Protein AF-A0A1Z5LFK6-F1 (afdb_monomer_lite)

pLDDT: mean 74.67, std 21.35, range [22.11, 95.56]

Foldseek 3Di:
DVVVLVVQLVVQLVVLVVVCVVDDPDVSVVVSVVSSVVSNVVSVVVVVVCVVVPVDDDDDPVVVCLVVVVSCVPPPVVCVPDPQQAFDDPVLVCLQQPCLVVQQVVLLVVLVVDDDPVSVVLNVQQVVLVSSCRRGVVSVVSNVVSSVVSSVSSLVVLCVVLVDDPPPPPDDDDDDDDDDDDDDDDDPDDDPDDDDDDDDPPPPPPDPDPPPDPPNVNSVVVVVVSVVSVVVVVVSNVVCCVPPVPDDPQWDFDADPVRDSPPDDDDPGPNVVVVVVVCCVPPDDPPDDDDDPPVPPVD

Radius of gyration: 33.5 Å; chains: 1; bounding box: 76×94×91 Å

InterPro domains:
  IPR003674 Oligosaccharyl transferase, STT3 subunit [PTHR13872] (1-299)
  IPR048307 Oligosaccharyl transferase STT3, N-terminal domain [PF02516] (1-150)

Sequence (299 aa):
MASAGVFVLLNAYAFLRYLQTFFSKSEMKTLFFGAVAAVAGLVFLSVVVLTYAGYIAPWSGRFYSLWDTGYAKIHIPIIASVSEHQPTTWFSFFFDLHVLVAMFPVGLWYCIKNINDERVFIVLYAVTSVYFAGVMVRLMLTLTPVVCVLSAIAFSSTMQLYLREEETPKQQSSSDEDSEDSENGERREKKQLYDKAGKIRKIKSEQTKEAAGLGTNVRSVVIVVLMMILMMFSVHCTWVTSNAYSSPSIVLASYSGDGSRVILDDWVILDDFREAYYWLSQNTADDARVMSWWDYGYQ

Structure (mmCIF, N/CA/C/O backbone):
data_AF-A0A1Z5LFK6-F1
#
_entry.id   AF-A0A1Z5LFK6-F1
#
loop_
_atom_site.group_PDB
_atom_site.id
_atom_site.type_symbol
_atom_site.label_atom_id
_atom_site.label_alt_id
_atom_site.label_comp_id
_atom_site.label_asym_id
_atom_site.label_entity_id
_atom_site.label_seq_id
_atom_site.pdbx_PDB_ins_code
_atom_site.Cartn_x
_atom_site.Cartn_y
_atom_site.Cartn_z
_atom_site.occupancy
_atom_site.B_iso_or_equiv
_atom_site.auth_seq_id
_atom_site.auth_comp_id
_atom_site.auth_asym_id
_atom_site.auth_atom_id
_atom_site.pdbx_PDB_model_num
ATOM 1 N N . MET A 1 1 ? -16.471 -13.687 -1.632 1.00 82.44 1 MET A N 1
ATOM 2 C CA . MET A 1 1 ? -17.166 -14.387 -0.525 1.00 82.44 1 MET A CA 1
ATOM 3 C C . MET A 1 1 ? -17.343 -13.535 0.723 1.00 82.44 1 MET A C 1
ATOM 5 O O . MET A 1 1 ? -18.470 -13.446 1.188 1.00 82.44 1 MET A O 1
ATOM 9 N N . ALA A 1 2 ? -16.301 -12.866 1.232 1.00 81.44 2 ALA A N 1
ATOM 10 C CA . ALA A 1 2 ? -16.409 -12.043 2.444 1.00 81.44 2 ALA A CA 1
ATOM 11 C C . ALA A 1 2 ? -17.532 -10.982 2.384 1.00 81.44 2 ALA A C 1
ATOM 13 O O . ALA A 1 2 ? -18.354 -10.929 3.290 1.00 81.44 2 ALA A O 1
ATOM 14 N N . SER A 1 3 ? -17.638 -10.209 1.294 1.00 85.12 3 SER A N 1
ATOM 15 C CA . SER A 1 3 ? -18.704 -9.200 1.129 1.00 85.12 3 SER A CA 1
ATOM 16 C C . SER A 1 3 ? -20.118 -9.803 1.181 1.00 85.12 3 SER A C 1
ATOM 18 O O . SER A 1 3 ? -20.951 -9.329 1.948 1.00 85.12 3 SER A O 1
ATOM 20 N N . ALA A 1 4 ? -20.374 -10.889 0.443 1.00 85.06 4 ALA A N 1
ATOM 21 C CA . ALA A 1 4 ? -21.668 -11.574 0.464 1.00 85.06 4 ALA A CA 1
ATOM 22 C C . ALA A 1 4 ? -21.985 -12.174 1.847 1.00 85.06 4 ALA A C 1
ATOM 24 O O . ALA A 1 4 ? -23.112 -12.065 2.320 1.00 85.06 4 ALA A O 1
ATOM 25 N N . GLY A 1 5 ? -20.985 -12.749 2.525 1.00 85.50 5 GLY A N 1
ATOM 26 C CA . GLY A 1 5 ? -21.142 -13.269 3.885 1.00 85.50 5 GLY A CA 1
ATOM 27 C C . GLY A 1 5 ? -21.503 -12.176 4.893 1.00 85.50 5 GLY A C 1
ATOM 28 O O . GLY A 1 5 ? -22.456 -12.333 5.654 1.00 85.50 5 GLY A O 1
ATOM 29 N N . VAL A 1 6 ? -20.804 -11.036 4.851 1.00 87.62 6 VAL A N 1
ATOM 30 C CA . VAL A 1 6 ? -21.111 -9.870 5.698 1.00 87.62 6 VAL A CA 1
ATOM 31 C C . VAL A 1 6 ? -22.489 -9.300 5.367 1.00 87.62 6 VAL A C 1
ATOM 33 O O . VAL A 1 6 ? -23.232 -8.958 6.279 1.00 87.62 6 VAL A O 1
ATOM 36 N N . PHE A 1 7 ? -22.874 -9.252 4.091 1.00 88.44 7 PHE A N 1
ATOM 37 C CA . PHE A 1 7 ? -24.199 -8.795 3.671 1.00 88.44 7 PHE A CA 1
ATOM 38 C C . PHE A 1 7 ? -25.327 -9.673 4.233 1.00 88.44 7 PHE A C 1
ATOM 40 O O . PHE A 1 7 ? -26.294 -9.155 4.791 1.00 88.44 7 PHE A O 1
ATOM 47 N N . VAL A 1 8 ? -25.207 -11.002 4.144 1.00 87.62 8 VAL A N 1
ATOM 48 C CA . VAL A 1 8 ? -26.200 -11.929 4.719 1.00 87.62 8 VAL A CA 1
ATOM 49 C C . VAL A 1 8 ? -26.254 -11.793 6.240 1.00 87.62 8 VAL A C 1
ATOM 51 O O . VAL A 1 8 ? -27.341 -11.703 6.811 1.00 87.62 8 VAL A O 1
ATOM 54 N N . LEU A 1 9 ? -25.092 -11.713 6.895 1.00 85.06 9 LEU A N 1
ATOM 55 C CA . LEU A 1 9 ? -25.002 -11.539 8.343 1.00 85.06 9 LEU A CA 1
ATOM 56 C C . LEU A 1 9 ? -25.632 -10.217 8.798 1.00 85.06 9 LEU A C 1
ATOM 58 O O . LEU A 1 9 ? -26.342 -10.193 9.800 1.00 85.06 9 LEU A O 1
ATOM 62 N N . LEU A 1 10 ? -25.435 -9.135 8.044 1.00 87.38 10 LEU A N 1
ATOM 63 C CA . LEU A 1 10 ? -26.008 -7.825 8.338 1.00 87.38 10 LEU A CA 1
ATOM 64 C C . LEU A 1 10 ? -27.535 -7.821 8.191 1.00 87.38 10 LEU A C 1
ATOM 66 O O . LEU A 1 10 ? -28.221 -7.309 9.074 1.00 87.38 10 LEU A O 1
ATOM 70 N N . ASN A 1 11 ? -28.075 -8.441 7.137 1.00 87.06 11 ASN A N 1
ATOM 71 C CA . ASN A 1 11 ? -29.525 -8.587 6.964 1.00 87.06 11 ASN A CA 1
ATOM 72 C C . ASN A 1 11 ? -30.151 -9.417 8.090 1.00 87.06 11 ASN A C 1
ATOM 74 O O . ASN A 1 11 ? -31.168 -9.025 8.663 1.00 87.06 11 ASN A O 1
ATOM 78 N N . ALA A 1 12 ? -29.519 -10.535 8.455 1.00 84.56 12 ALA A N 1
ATOM 79 C CA . ALA A 1 12 ? -29.981 -11.362 9.561 1.00 84.56 12 ALA A CA 1
ATOM 80 C C . ALA A 1 12 ? -29.910 -10.616 10.900 1.00 84.56 12 ALA A C 1
ATOM 82 O O . ALA A 1 12 ? -30.860 -10.655 11.679 1.00 84.56 12 ALA A O 1
ATOM 83 N N . TYR A 1 13 ? -28.826 -9.882 11.153 1.00 84.06 13 TYR A N 1
ATOM 84 C CA . TYR A 1 13 ? -28.676 -9.069 12.357 1.00 84.06 13 TYR A CA 1
ATOM 85 C C . TYR A 1 13 ? -29.739 -7.965 12.441 1.00 84.06 13 TYR A C 1
ATOM 87 O O . TYR A 1 13 ? -30.351 -7.775 13.493 1.00 84.06 13 TYR A O 1
ATOM 95 N N . ALA A 1 14 ? -30.009 -7.266 11.335 1.00 85.94 14 ALA A N 1
ATOM 96 C CA . ALA A 1 14 ? -31.046 -6.240 11.267 1.00 85.94 14 ALA A CA 1
ATOM 97 C C . ALA A 1 14 ? -32.447 -6.823 11.519 1.00 85.94 14 ALA A C 1
ATOM 99 O O . ALA A 1 14 ? -33.216 -6.257 12.297 1.00 85.94 14 ALA A O 1
ATOM 100 N N . PHE A 1 15 ? -32.754 -7.984 10.933 1.00 83.88 15 PHE A N 1
ATOM 101 C CA . PHE A 1 15 ? -34.016 -8.691 11.150 1.00 83.88 15 PHE A CA 1
ATOM 102 C C . PHE A 1 15 ? -34.186 -9.148 12.607 1.00 83.88 15 PHE A C 1
ATOM 104 O O . PHE A 1 15 ? -35.232 -8.923 13.215 1.00 83.88 15 PHE A O 1
ATOM 111 N N . LEU A 1 16 ? -33.137 -9.713 13.213 1.00 79.44 16 LEU A N 1
ATOM 112 C CA . LEU A 1 16 ? -33.154 -10.107 14.624 1.00 79.44 16 LEU A CA 1
ATOM 113 C C . LEU A 1 16 ? -33.324 -8.895 15.551 1.00 79.44 16 LEU A C 1
ATOM 115 O O . LEU A 1 16 ? -34.059 -8.967 16.535 1.00 79.44 16 LEU A O 1
ATOM 119 N N . ARG A 1 17 ? -32.696 -7.757 15.227 1.00 80.31 17 ARG A N 1
ATOM 120 C CA . ARG A 1 17 ? -32.848 -6.506 15.987 1.00 80.31 17 ARG A CA 1
ATOM 121 C C . ARG A 1 17 ? -34.255 -5.913 15.848 1.00 80.31 17 ARG A C 1
ATOM 123 O O . ARG A 1 17 ? -34.789 -5.377 16.819 1.00 80.31 17 ARG A O 1
ATOM 130 N N . TYR A 1 18 ? -34.876 -6.041 14.676 1.00 81.62 18 TYR A N 1
ATOM 131 C CA . TYR A 1 18 ? -36.278 -5.679 14.466 1.00 81.62 18 TYR A CA 1
ATOM 132 C C . TYR A 1 18 ? -37.201 -6.531 15.348 1.00 81.62 18 TYR A C 1
ATOM 134 O O . TYR A 1 18 ? -37.989 -5.977 16.112 1.00 81.62 18 TYR A O 1
ATOM 142 N N . LEU A 1 19 ? -37.027 -7.857 15.352 1.00 76.94 19 LEU A N 1
ATOM 143 C CA . LEU A 1 19 ? -37.788 -8.763 16.223 1.00 76.94 19 LEU A CA 1
ATOM 144 C C . LEU A 1 19 ? -37.589 -8.459 17.715 1.00 76.94 19 LEU A C 1
ATOM 146 O O . LEU A 1 19 ? -38.547 -8.506 18.485 1.00 76.94 19 LEU A O 1
ATOM 150 N N . GLN A 1 20 ? -36.381 -8.068 18.129 1.00 73.00 20 GLN A N 1
ATOM 151 C CA . GLN A 1 20 ? -36.091 -7.670 19.511 1.00 73.00 20 GLN A CA 1
ATOM 152 C C . GLN A 1 20 ? -36.910 -6.449 19.975 1.00 73.00 20 GLN A C 1
ATOM 154 O O . GLN A 1 20 ? -37.098 -6.254 21.174 1.00 73.00 20 GLN A O 1
ATOM 159 N N . THR A 1 21 ? -37.421 -5.633 19.049 1.00 76.06 21 THR A N 1
ATOM 160 C CA . THR A 1 21 ? -38.260 -4.467 19.376 1.00 76.06 21 THR A CA 1
ATOM 161 C C . THR A 1 21 ? -39.691 -4.873 19.760 1.00 76.06 21 THR A C 1
ATOM 163 O O . THR A 1 21 ? -40.353 -4.134 20.484 1.00 76.06 21 THR A O 1
ATOM 166 N N . PHE A 1 22 ? -40.152 -6.061 19.346 1.00 72.62 22 PHE A N 1
ATOM 167 C CA . PHE A 1 22 ? -41.515 -6.555 19.598 1.00 72.62 22 PHE A CA 1
ATOM 168 C C . PHE A 1 22 ? -41.660 -7.463 20.833 1.00 72.62 22 PHE A C 1
ATOM 170 O O . PHE A 1 22 ? -42.781 -7.654 21.297 1.00 72.62 22 PHE A O 1
ATOM 177 N N . PHE A 1 23 ? -40.574 -8.008 21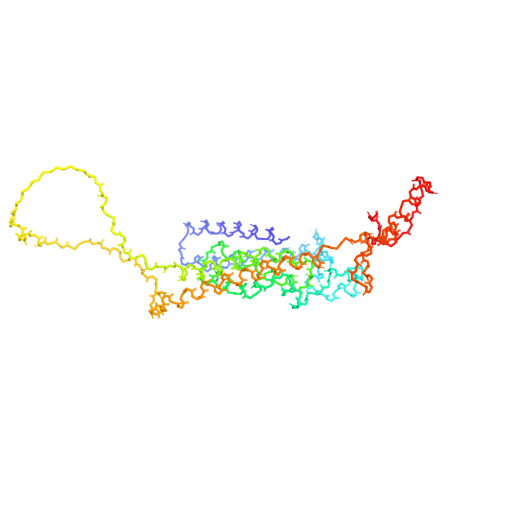.396 1.00 61.06 23 PHE A N 1
ATOM 178 C CA . PHE A 1 23 ? -40.634 -8.979 22.505 1.00 61.06 23 PHE A CA 1
ATOM 179 C C . PHE A 1 23 ? -39.832 -8.553 23.756 1.00 61.06 23 PHE A C 1
ATOM 181 O O . PHE A 1 23 ? -38.926 -7.722 23.699 1.00 61.06 23 PHE A O 1
ATOM 188 N N . SER A 1 24 ? -40.180 -9.135 24.913 1.00 54.34 24 SER A N 1
ATOM 189 C CA . SER A 1 24 ? -39.649 -8.801 26.250 1.00 54.34 24 SER A CA 1
ATOM 190 C C . SER A 1 24 ? -38.136 -9.061 26.414 1.00 54.34 24 SER A C 1
ATOM 192 O O . SER A 1 24 ? -37.592 -10.030 25.892 1.00 54.34 24 SER A O 1
ATOM 194 N N . LYS A 1 25 ? -37.438 -8.183 27.155 1.00 63.47 25 LYS A N 1
ATOM 195 C CA . LYS A 1 25 ? -35.980 -7.926 27.052 1.00 63.47 25 LYS A CA 1
ATOM 196 C C . LYS A 1 25 ? -35.026 -8.917 27.747 1.00 63.47 25 LYS A C 1
ATOM 198 O O . LYS A 1 25 ? -33.822 -8.816 27.504 1.00 63.47 25 LYS A O 1
ATOM 203 N N . SER A 1 26 ? -35.485 -9.803 28.632 1.00 60.97 26 SER A N 1
ATOM 204 C CA . SER A 1 26 ? -34.595 -10.619 29.486 1.00 60.97 26 SER A CA 1
ATOM 205 C C . SER A 1 26 ? -34.243 -11.981 28.881 1.00 60.97 26 SER A C 1
ATOM 207 O O . SER A 1 26 ? -33.063 -12.276 28.719 1.00 60.97 26 SER A O 1
ATOM 209 N N . GLU A 1 27 ? -35.236 -12.776 28.480 1.00 63.50 27 GLU A N 1
ATOM 210 C CA . GLU A 1 27 ? -35.030 -14.117 27.895 1.00 63.50 27 GLU A CA 1
ATOM 211 C C . GLU A 1 27 ? -34.560 -14.053 26.429 1.00 63.50 27 GLU A C 1
ATOM 213 O O . GLU A 1 27 ? -33.843 -14.925 25.942 1.00 63.50 27 GLU A O 1
ATOM 218 N N . MET A 1 28 ? -34.876 -12.956 25.734 1.00 64.81 28 MET A N 1
ATOM 219 C CA . MET A 1 28 ? -34.477 -12.714 24.344 1.00 64.81 28 MET A CA 1
ATOM 220 C C . MET A 1 28 ? -32.985 -12.412 24.169 1.00 64.81 28 MET A C 1
ATOM 222 O O . MET A 1 28 ? -32.483 -12.578 23.068 1.00 64.81 28 MET A O 1
ATOM 226 N N . LYS A 1 29 ? -32.240 -11.958 25.190 1.00 68.38 29 LYS A N 1
ATOM 227 C CA . LYS A 1 29 ? -30.817 -11.589 25.005 1.00 68.38 29 LYS A CA 1
ATOM 228 C C . LYS A 1 29 ? -29.919 -12.799 24.750 1.00 68.38 29 LYS A C 1
ATOM 230 O O . LYS A 1 29 ? -29.048 -12.733 23.886 1.00 68.38 29 LYS A O 1
ATOM 235 N N . THR A 1 30 ? -30.135 -13.893 25.476 1.00 71.00 30 THR A N 1
ATOM 236 C CA . THR A 1 30 ? -29.426 -15.166 25.272 1.00 71.00 30 THR A CA 1
ATOM 237 C C . THR A 1 30 ? -29.842 -15.822 23.959 1.00 71.00 30 THR A C 1
ATOM 239 O O . THR A 1 30 ? -28.973 -16.251 23.202 1.00 71.00 30 THR A O 1
ATOM 242 N N . LEU A 1 31 ? -31.140 -15.805 23.629 1.00 71.44 31 LEU A N 1
ATOM 243 C CA . LEU A 1 31 ? -31.643 -16.240 22.320 1.00 71.44 31 LEU A CA 1
ATOM 244 C C . LEU A 1 31 ? -31.088 -15.392 21.168 1.00 71.44 31 LEU A C 1
ATOM 246 O O . LEU A 1 31 ? -30.730 -15.942 20.136 1.00 71.44 31 LEU A O 1
ATOM 250 N N . PHE A 1 32 ? -30.955 -14.078 21.343 1.00 71.38 32 PHE A N 1
ATOM 251 C CA . PHE A 1 32 ? -30.419 -13.160 20.339 1.00 71.38 32 PHE A CA 1
ATOM 252 C C . PHE A 1 32 ? -28.937 -13.417 20.074 1.00 71.38 32 PHE A C 1
ATOM 254 O O . PHE A 1 32 ? -28.535 -13.562 18.923 1.00 71.38 32 PHE A O 1
ATOM 261 N N . PHE A 1 33 ? -28.121 -13.524 21.126 1.00 74.62 33 PHE A N 1
ATOM 262 C CA . PHE A 1 33 ? -26.695 -13.808 20.965 1.00 74.62 33 PHE A CA 1
ATOM 263 C C . PHE A 1 33 ? -26.471 -15.202 20.358 1.00 74.62 33 PHE A C 1
ATOM 265 O O . PHE A 1 33 ? -25.645 -15.357 19.460 1.00 74.62 33 PHE A O 1
ATOM 272 N N . GLY A 1 34 ? -27.265 -16.194 20.783 1.00 80.06 34 GLY A N 1
ATOM 273 C CA . GLY A 1 34 ? -27.271 -17.537 20.204 1.00 80.06 34 GLY A CA 1
ATOM 274 C C . GLY A 1 34 ? -27.716 -17.558 18.740 1.00 80.06 34 GLY A C 1
ATOM 275 O O . GLY A 1 34 ? -27.071 -18.205 17.924 1.00 80.06 34 GLY A O 1
ATOM 276 N N . ALA A 1 35 ? -28.758 -16.806 18.377 1.00 77.75 35 ALA A N 1
ATOM 277 C CA . ALA A 1 35 ? -29.256 -16.711 17.006 1.00 77.75 35 ALA A CA 1
ATOM 278 C C . ALA A 1 35 ? -28.260 -16.006 16.076 1.00 77.75 35 ALA A C 1
ATOM 280 O O . ALA A 1 35 ? -28.017 -16.483 14.971 1.00 77.75 35 ALA A O 1
ATOM 281 N N . VAL A 1 36 ? -27.628 -14.915 16.522 1.00 80.50 36 VAL A N 1
ATOM 282 C CA . VAL A 1 36 ? -26.579 -14.231 15.747 1.00 80.50 36 VAL A CA 1
ATOM 283 C C . VAL A 1 36 ? -25.374 -15.151 15.541 1.00 80.50 36 VAL A C 1
ATOM 285 O O . VAL A 1 36 ? -24.885 -15.265 14.418 1.00 80.50 36 VAL A O 1
ATOM 288 N N . ALA A 1 37 ? -24.925 -15.851 16.587 1.00 83.19 37 ALA A N 1
ATOM 289 C CA . ALA A 1 37 ? -23.829 -16.813 16.481 1.00 83.19 37 ALA A CA 1
ATOM 290 C C . ALA A 1 37 ? -24.185 -18.002 15.570 1.00 83.19 37 ALA A C 1
ATOM 292 O O . ALA A 1 37 ? -23.363 -18.413 14.753 1.00 83.19 37 ALA A O 1
ATOM 293 N N . ALA A 1 38 ? -25.416 -18.515 15.656 1.00 84.69 38 ALA A N 1
ATOM 294 C CA . ALA A 1 38 ? -25.900 -19.599 14.808 1.00 84.69 38 ALA A CA 1
ATOM 295 C C . ALA A 1 38 ? -25.954 -19.182 13.335 1.00 84.69 38 ALA A C 1
ATOM 297 O O . ALA A 1 38 ? -25.470 -19.919 12.481 1.00 84.69 38 ALA A O 1
ATOM 298 N N . VAL A 1 39 ? -26.471 -17.988 13.026 1.00 83.62 39 VAL A N 1
ATOM 299 C CA . VAL A 1 39 ? -26.500 -17.476 11.650 1.00 83.62 39 VAL A CA 1
ATOM 300 C C . VAL A 1 39 ? -25.089 -17.221 11.129 1.00 83.62 39 VAL A C 1
ATOM 302 O O . VAL A 1 39 ? -24.786 -17.609 10.003 1.00 83.62 39 VAL A O 1
ATOM 305 N N . ALA A 1 40 ? -24.201 -16.635 11.935 1.00 82.81 40 ALA A N 1
ATOM 306 C CA . ALA A 1 40 ? -22.802 -16.456 11.553 1.00 82.81 40 ALA A CA 1
ATOM 307 C C . ALA A 1 40 ? -22.122 -17.803 11.249 1.00 82.81 40 ALA A C 1
ATOM 309 O O . ALA A 1 40 ? -21.448 -17.938 10.227 1.00 82.81 40 ALA A O 1
ATOM 310 N N . GLY A 1 41 ? -22.363 -18.817 12.087 1.00 85.88 41 GLY A N 1
ATOM 311 C CA . GLY A 1 41 ? -21.891 -20.182 11.870 1.00 85.88 41 GLY A CA 1
ATOM 312 C C . GLY A 1 41 ? -22.450 -20.802 10.590 1.00 85.88 41 GLY A C 1
ATOM 313 O O . GLY A 1 41 ? -21.692 -21.363 9.808 1.00 85.88 41 GLY A O 1
ATOM 314 N N . LEU A 1 42 ? -23.749 -20.649 10.324 1.00 87.19 42 LEU A N 1
ATOM 315 C CA . LEU A 1 42 ? -24.414 -21.194 9.135 1.00 87.19 42 LEU A CA 1
ATOM 316 C C . LEU A 1 42 ? -23.905 -20.526 7.846 1.00 87.19 42 LEU A C 1
ATOM 318 O O . LEU A 1 42 ? -23.619 -21.201 6.856 1.00 87.19 42 LEU A O 1
ATOM 322 N N . VAL A 1 43 ? -23.704 -19.205 7.865 1.00 85.62 43 VAL A N 1
ATOM 323 C CA . VAL A 1 43 ? -23.093 -18.466 6.748 1.00 85.62 43 VAL A CA 1
ATOM 324 C C . VAL A 1 43 ? -21.659 -18.940 6.514 1.00 85.62 43 VAL A C 1
ATOM 326 O O . VAL A 1 43 ? -21.287 -19.210 5.377 1.00 85.62 43 VAL A O 1
ATOM 329 N N . PHE A 1 44 ? -20.859 -19.115 7.566 1.00 86.19 44 PHE A N 1
ATOM 330 C CA . PHE A 1 44 ? -19.492 -19.612 7.417 1.00 86.19 44 PHE A CA 1
ATOM 331 C C . PHE A 1 44 ? -19.456 -21.038 6.847 1.00 86.19 44 PHE A C 1
ATOM 333 O O . PHE A 1 44 ? -18.743 -21.311 5.883 1.00 86.19 44 PHE A O 1
ATOM 340 N N . LEU A 1 45 ? -20.280 -21.934 7.391 1.00 86.62 45 LEU A N 1
ATOM 341 C CA . LEU A 1 45 ? -20.334 -23.341 7.000 1.00 86.62 45 LEU A CA 1
ATOM 342 C C . LEU A 1 45 ? -20.846 -23.503 5.561 1.00 86.62 45 LEU A C 1
ATOM 344 O O . LEU A 1 45 ? -20.269 -24.268 4.793 1.00 86.62 45 LEU A O 1
ATOM 348 N N . SER A 1 46 ? -21.853 -22.722 5.154 1.00 83.94 46 SER A N 1
ATOM 349 C CA . SER A 1 46 ? -22.322 -22.708 3.762 1.00 83.94 46 SER A CA 1
ATOM 350 C C . SER A 1 46 ? -21.224 -22.253 2.798 1.00 83.94 46 SER A C 1
ATOM 352 O O . SER A 1 46 ? -20.977 -22.929 1.805 1.00 83.94 46 SER A O 1
ATOM 354 N N . VAL A 1 47 ? -20.481 -21.186 3.109 1.00 84.88 47 VAL A N 1
ATOM 355 C CA . VAL A 1 47 ? -19.358 -20.737 2.268 1.00 84.88 47 VAL A CA 1
ATOM 356 C C . VAL A 1 47 ? -18.283 -21.819 2.137 1.00 84.88 47 VAL A C 1
ATOM 358 O O . VAL A 1 47 ? -17.800 -22.060 1.029 1.00 84.88 47 VAL A O 1
ATOM 361 N N . VAL A 1 48 ? -17.931 -22.505 3.228 1.00 84.56 48 VAL A N 1
ATOM 362 C CA . VAL A 1 48 ? -16.939 -23.595 3.206 1.00 84.56 48 VAL A CA 1
ATOM 363 C C . VAL A 1 48 ? -17.426 -24.770 2.360 1.00 84.56 48 VAL A C 1
ATOM 365 O O . VAL A 1 48 ? -16.685 -25.248 1.503 1.00 84.56 48 VAL A O 1
ATOM 368 N N . VAL A 1 49 ? -18.678 -25.200 2.538 1.00 87.00 49 VAL A N 1
ATOM 369 C CA . VAL A 1 49 ? -19.260 -26.316 1.778 1.00 87.00 49 VAL A CA 1
ATOM 370 C C . VAL A 1 49 ? -19.351 -25.985 0.292 1.00 87.00 49 VAL A C 1
ATOM 372 O O . VAL A 1 49 ? -18.952 -26.808 -0.523 1.00 87.00 49 VAL A O 1
ATOM 375 N N . LEU A 1 50 ? -19.802 -24.783 -0.081 1.00 84.19 50 LEU A N 1
ATOM 376 C CA . LEU A 1 50 ? -19.853 -24.375 -1.489 1.00 84.19 50 LEU A CA 1
ATOM 377 C C . LEU A 1 50 ? -18.460 -24.268 -2.128 1.00 84.19 50 LEU A C 1
ATOM 379 O O . LEU A 1 50 ? -18.317 -24.530 -3.322 1.00 84.19 50 LEU A O 1
ATOM 383 N N . THR A 1 51 ? -17.441 -23.907 -1.343 1.00 84.06 51 THR A N 1
ATOM 384 C CA . THR A 1 51 ? -16.052 -23.860 -1.821 1.00 84.06 51 THR A CA 1
ATOM 385 C C . THR A 1 51 ? -15.492 -25.272 -2.009 1.00 84.06 51 THR A C 1
ATOM 387 O O . THR A 1 51 ? -14.891 -25.556 -3.039 1.00 84.06 51 THR A O 1
ATOM 390 N N . TYR A 1 52 ? -15.733 -26.185 -1.062 1.00 83.44 52 TYR A N 1
ATOM 391 C CA . TYR A 1 52 ? -15.275 -27.576 -1.164 1.00 83.44 52 TYR A CA 1
ATOM 392 C C . TYR A 1 52 ? -16.020 -28.367 -2.249 1.00 83.44 52 TYR A C 1
ATOM 394 O O . TYR A 1 52 ? -15.424 -29.182 -2.945 1.00 83.44 52 TYR A O 1
ATOM 402 N N . ALA A 1 53 ? -17.312 -28.088 -2.439 1.00 83.44 53 ALA A N 1
ATOM 403 C CA . ALA A 1 53 ? -18.134 -28.685 -3.487 1.00 83.44 53 ALA A CA 1
ATOM 404 C C . ALA A 1 53 ? -17.776 -28.196 -4.906 1.00 83.44 53 ALA A C 1
ATOM 406 O O . ALA A 1 53 ? -18.349 -28.685 -5.875 1.00 83.44 53 ALA A O 1
ATOM 407 N N . GLY A 1 54 ? -16.853 -27.236 -5.048 1.00 80.38 54 GLY A N 1
ATOM 408 C CA . GLY A 1 54 ? -16.332 -26.791 -6.343 1.00 80.38 54 GLY A CA 1
ATOM 409 C C . GLY A 1 54 ? -17.243 -25.843 -7.129 1.00 80.38 54 GLY A C 1
ATOM 410 O O . GLY A 1 54 ? -16.885 -25.450 -8.236 1.00 80.38 54 GLY A O 1
ATOM 411 N N . TYR A 1 55 ? -18.385 -25.422 -6.571 1.00 81.56 55 TYR A N 1
ATOM 412 C CA . TYR A 1 55 ? -19.238 -24.400 -7.197 1.00 81.56 55 TYR A CA 1
ATOM 413 C C . TYR A 1 55 ? -18.573 -23.016 -7.218 1.00 81.56 55 TYR A C 1
ATOM 415 O O . TYR A 1 55 ? -18.899 -22.182 -8.060 1.00 81.56 55 TYR A O 1
ATOM 423 N N . ILE A 1 56 ? -17.649 -22.764 -6.287 1.00 81.69 56 ILE A N 1
ATOM 424 C CA . ILE A 1 56 ? -16.886 -21.520 -6.189 1.00 81.69 56 ILE A CA 1
ATOM 425 C C . ILE A 1 56 ? -15.423 -21.834 -6.484 1.00 81.69 56 ILE A C 1
ATOM 427 O O . ILE A 1 56 ? -14.827 -22.692 -5.833 1.00 81.69 56 ILE A O 1
ATOM 431 N N . ALA A 1 57 ? -14.841 -21.115 -7.444 1.00 81.25 57 ALA A N 1
ATOM 432 C CA . ALA A 1 57 ? -13.427 -21.250 -7.762 1.00 81.25 57 ALA A CA 1
ATOM 433 C C . ALA A 1 57 ? -12.551 -20.912 -6.535 1.00 81.25 57 ALA A C 1
ATOM 435 O O . ALA A 1 57 ? -12.838 -19.935 -5.830 1.00 81.25 57 ALA A O 1
ATOM 436 N N . PRO A 1 58 ? -11.483 -21.687 -6.272 1.00 82.00 58 PRO A N 1
ATOM 437 C CA . PRO A 1 58 ? -10.565 -21.407 -5.179 1.00 82.00 58 PRO A CA 1
ATOM 438 C C . PRO A 1 58 ? -9.790 -20.104 -5.415 1.00 82.00 58 PRO A C 1
ATOM 440 O O . PRO A 1 58 ? -9.822 -19.501 -6.491 1.00 82.00 58 PRO A O 1
ATOM 443 N N . TRP A 1 59 ? -9.067 -19.674 -4.382 1.00 79.38 59 TRP A N 1
ATOM 444 C CA . TRP A 1 59 ? -8.187 -18.511 -4.445 1.00 79.38 59 TRP A CA 1
ATOM 445 C C . TRP A 1 59 ? -7.204 -18.644 -5.611 1.00 79.38 59 TRP A C 1
ATOM 447 O O . TRP A 1 59 ? -6.561 -19.679 -5.780 1.00 79.38 59 TRP A O 1
ATOM 457 N N . SER A 1 60 ? -7.062 -17.579 -6.404 1.00 81.00 60 SER A N 1
ATOM 458 C CA . SER A 1 60 ? -6.026 -17.529 -7.439 1.00 81.00 60 SER A CA 1
ATOM 459 C C . SER A 1 60 ? -4.641 -17.617 -6.796 1.00 81.00 60 SER A C 1
ATOM 461 O O . SER A 1 60 ? -4.412 -17.030 -5.733 1.00 81.00 60 SER A O 1
ATOM 463 N N . GLY A 1 61 ? -3.702 -18.294 -7.464 1.00 73.62 61 GLY A N 1
ATOM 464 C CA . GLY A 1 61 ? -2.343 -18.510 -6.958 1.00 73.62 61 GLY A CA 1
ATOM 465 C C . GLY A 1 61 ? -1.619 -17.223 -6.544 1.00 73.62 61 GLY A C 1
ATOM 466 O O . GLY A 1 61 ? -0.863 -17.246 -5.580 1.00 73.62 61 GLY A O 1
ATOM 467 N N . ARG A 1 62 ? -1.918 -16.082 -7.188 1.00 76.44 62 ARG A N 1
ATOM 468 C CA . ARG A 1 62 ? -1.361 -14.763 -6.820 1.00 76.44 62 ARG A CA 1
ATOM 469 C C . ARG A 1 62 ? -1.897 -14.204 -5.498 1.00 76.44 62 ARG A C 1
ATOM 471 O O . ARG A 1 62 ? -1.175 -13.508 -4.797 1.00 76.44 62 ARG A O 1
ATOM 478 N N . PHE A 1 63 ? -3.160 -14.462 -5.157 1.00 81.06 63 PHE A N 1
ATOM 479 C CA . PHE A 1 63 ? -3.707 -14.053 -3.856 1.00 81.06 63 PHE A CA 1
ATOM 480 C C . PHE A 1 63 ? -3.288 -15.028 -2.761 1.00 81.06 63 PHE A C 1
ATOM 482 O O . PHE A 1 63 ? -3.005 -14.612 -1.643 1.00 81.06 63 PHE A O 1
ATOM 489 N N . TYR A 1 64 ? -3.202 -16.317 -3.095 1.00 82.50 64 TYR A N 1
ATOM 490 C CA . TYR A 1 64 ? -2.738 -17.333 -2.159 1.00 82.50 64 TYR A CA 1
ATOM 491 C C . TYR A 1 64 ? -1.268 -17.128 -1.772 1.00 82.50 64 TYR A C 1
ATOM 493 O O . TYR A 1 64 ? -0.923 -17.290 -0.608 1.00 82.50 64 TYR A O 1
ATOM 501 N N . SER A 1 65 ? -0.420 -16.659 -2.695 1.00 81.62 65 SER A N 1
ATOM 502 C CA . SER A 1 65 ? 0.982 -16.342 -2.394 1.00 81.62 65 SER A CA 1
ATOM 503 C C . SER A 1 65 ? 1.180 -15.178 -1.419 1.00 81.62 65 SER A C 1
ATOM 505 O O . SER A 1 65 ? 2.254 -15.045 -0.845 1.00 81.62 65 SER A O 1
ATOM 507 N N . LEU A 1 66 ? 0.167 -14.321 -1.232 1.00 80.38 66 LEU A N 1
ATOM 508 C CA . LEU A 1 66 ? 0.203 -13.271 -0.208 1.00 80.38 66 LEU A CA 1
ATOM 509 C C . LEU A 1 66 ? -0.077 -13.824 1.195 1.00 80.38 66 LEU A C 1
ATOM 511 O O . LEU A 1 66 ? 0.309 -13.202 2.178 1.00 80.38 66 LEU A O 1
ATOM 515 N N . TRP A 1 67 ? -0.761 -14.967 1.282 1.00 81.38 67 TRP A N 1
ATOM 516 C CA . TRP A 1 67 ? -1.034 -15.667 2.536 1.00 81.38 67 TRP A CA 1
ATOM 517 C C . TRP A 1 67 ? 0.086 -16.655 2.874 1.00 81.38 67 TRP A C 1
ATOM 519 O O . TRP A 1 67 ? 0.590 -16.670 3.994 1.00 81.38 67 TRP A O 1
ATOM 529 N N . ASP A 1 68 ? 0.492 -17.455 1.887 1.00 81.31 68 ASP A N 1
ATOM 530 C CA . ASP A 1 68 ? 1.610 -18.390 1.968 1.00 81.31 68 ASP A CA 1
ATOM 531 C C . ASP A 1 68 ? 2.730 -17.945 1.021 1.00 81.31 68 ASP A C 1
ATOM 533 O O . ASP A 1 68 ? 2.744 -18.246 -0.177 1.00 81.31 68 ASP A O 1
ATOM 537 N N . THR A 1 69 ? 3.693 -17.221 1.584 1.00 72.06 69 THR A N 1
ATOM 538 C CA . THR A 1 69 ? 4.826 -16.649 0.849 1.00 72.06 69 THR A CA 1
ATOM 539 C C . THR A 1 69 ? 5.791 -17.707 0.301 1.00 72.06 69 THR A C 1
ATOM 541 O O . THR A 1 69 ? 6.575 -17.413 -0.602 1.00 72.06 69 THR A O 1
ATOM 544 N N . GLY A 1 70 ? 5.725 -18.953 0.787 1.00 73.50 70 GLY A N 1
ATOM 545 C CA . GLY A 1 70 ? 6.522 -20.072 0.282 1.00 73.50 70 GLY A CA 1
ATOM 546 C C . GLY A 1 70 ? 5.919 -20.742 -0.955 1.00 73.50 70 GLY A C 1
ATOM 547 O O . GLY A 1 70 ? 6.655 -21.287 -1.783 1.00 73.50 70 GLY A O 1
ATOM 548 N N . TYR A 1 71 ? 4.597 -20.660 -1.127 1.00 77.31 71 TYR A N 1
ATOM 549 C CA . TYR A 1 71 ? 3.869 -21.378 -2.175 1.00 77.31 71 TYR A CA 1
ATOM 550 C C . TYR A 1 71 ? 4.303 -20.976 -3.591 1.00 77.31 71 TYR A C 1
ATOM 552 O O . TYR A 1 71 ? 4.561 -21.836 -4.437 1.00 77.31 71 TYR A O 1
ATOM 560 N N . ALA A 1 72 ? 4.437 -19.671 -3.854 1.00 73.81 72 ALA A N 1
ATOM 561 C CA . ALA A 1 72 ? 4.809 -19.171 -5.180 1.00 73.81 72 ALA A CA 1
ATOM 562 C C . ALA A 1 72 ? 6.206 -19.635 -5.609 1.00 73.81 72 ALA A C 1
ATOM 564 O O . ALA A 1 72 ? 6.398 -20.026 -6.758 1.00 73.81 72 ALA A O 1
ATOM 565 N N . LYS A 1 73 ? 7.170 -19.654 -4.681 1.00 70.38 73 LYS A N 1
ATOM 566 C CA . LYS A 1 73 ? 8.555 -20.043 -4.977 1.00 70.38 73 LYS A CA 1
ATOM 567 C C . LYS A 1 73 ? 8.684 -21.519 -5.369 1.00 70.38 73 LYS A C 1
ATOM 569 O O . LYS A 1 73 ? 9.572 -21.856 -6.145 1.00 70.38 73 LYS A O 1
ATOM 574 N N . ILE A 1 74 ? 7.815 -22.382 -4.840 1.00 75.00 74 ILE A N 1
ATOM 575 C CA . ILE A 1 74 ? 7.876 -23.836 -5.044 1.00 75.00 74 ILE A CA 1
ATOM 576 C C . ILE A 1 74 ? 7.011 -24.272 -6.233 1.00 75.00 74 ILE A C 1
ATOM 578 O O . ILE A 1 74 ? 7.441 -25.101 -7.030 1.00 75.00 74 ILE A O 1
ATOM 582 N N . HIS A 1 75 ? 5.800 -23.722 -6.365 1.00 76.31 75 HIS A N 1
ATOM 583 C CA . HIS A 1 75 ? 4.809 -24.233 -7.315 1.00 76.31 75 HIS A CA 1
ATOM 584 C C . HIS A 1 75 ? 4.683 -23.415 -8.606 1.00 76.31 75 HIS A C 1
ATOM 586 O O . HIS A 1 75 ? 4.269 -23.974 -9.620 1.00 76.31 75 HIS A O 1
ATOM 592 N N . ILE A 1 76 ? 5.015 -22.115 -8.604 1.00 79.38 76 ILE A N 1
ATOM 593 C CA . ILE A 1 76 ? 4.862 -21.246 -9.785 1.00 79.38 76 ILE A CA 1
ATOM 594 C C . ILE A 1 76 ? 6.044 -20.257 -9.880 1.00 79.38 76 ILE A C 1
ATOM 596 O O . ILE A 1 76 ? 5.909 -19.086 -9.507 1.00 79.38 76 ILE A O 1
ATOM 600 N N . PRO A 1 77 ? 7.203 -20.681 -10.425 1.00 79.25 77 PRO A N 1
ATOM 601 C CA . PRO A 1 77 ? 8.429 -19.876 -10.410 1.00 79.25 77 PRO A CA 1
ATOM 602 C C . PRO A 1 77 ? 8.318 -18.562 -11.199 1.00 79.25 77 PRO A C 1
ATOM 604 O O . PRO A 1 77 ? 9.012 -17.607 -10.871 1.00 79.25 77 PRO A O 1
ATOM 607 N N . ILE A 1 78 ? 7.402 -18.472 -12.171 1.00 80.69 78 ILE A N 1
ATOM 608 C CA . ILE A 1 78 ? 7.134 -17.250 -12.954 1.00 80.69 78 ILE A CA 1
ATOM 609 C C . ILE A 1 78 ? 6.618 -16.103 -12.066 1.00 80.69 78 ILE A C 1
ATOM 611 O O . ILE A 1 78 ? 6.869 -14.935 -12.339 1.00 80.69 78 ILE A O 1
ATOM 615 N N . ILE A 1 79 ? 5.896 -16.411 -10.982 1.00 78.19 79 ILE A N 1
ATOM 616 C CA . ILE A 1 79 ? 5.429 -15.378 -10.044 1.00 78.19 79 ILE A CA 1
ATOM 617 C C . ILE A 1 79 ? 6.600 -14.905 -9.177 1.00 78.19 79 ILE A C 1
ATOM 619 O O . ILE A 1 79 ? 6.748 -13.714 -8.927 1.00 78.19 79 ILE A O 1
ATOM 623 N N . ALA A 1 80 ? 7.462 -15.826 -8.745 1.00 79.00 80 ALA A N 1
ATOM 624 C CA . ALA A 1 80 ? 8.607 -15.505 -7.900 1.00 79.00 80 ALA A CA 1
ATOM 625 C C . ALA A 1 80 ? 9.747 -14.789 -8.650 1.00 79.00 80 ALA A C 1
ATOM 627 O O . ALA A 1 80 ? 10.560 -14.124 -8.007 1.00 79.00 80 ALA A O 1
ATOM 628 N N . SER A 1 81 ? 9.822 -14.910 -9.982 1.00 81.31 81 SER A N 1
ATOM 629 C CA . SER A 1 81 ? 10.867 -14.271 -10.792 1.00 81.31 81 SER A CA 1
ATOM 630 C C . SER A 1 81 ? 10.703 -12.757 -10.933 1.00 81.31 81 SER A C 1
ATOM 632 O O . SER A 1 81 ? 11.668 -12.081 -11.274 1.00 81.31 81 SER A O 1
ATOM 634 N N . VAL A 1 82 ? 9.515 -12.205 -10.668 1.00 82.06 82 VAL A N 1
ATOM 635 C CA . VAL A 1 82 ? 9.293 -10.754 -10.738 1.00 82.06 82 VAL A CA 1
ATOM 636 C C . VAL A 1 82 ? 9.867 -10.094 -9.487 1.00 82.06 82 VAL A C 1
ATOM 638 O O . VAL A 1 82 ? 9.477 -10.418 -8.363 1.00 82.06 82 VAL A O 1
ATOM 641 N N . SER A 1 83 ? 10.761 -9.128 -9.678 1.00 80.69 83 SER A N 1
ATOM 642 C CA . SER A 1 83 ? 11.412 -8.387 -8.589 1.00 80.69 83 SER A CA 1
ATOM 643 C C . SER A 1 83 ? 10.412 -7.698 -7.651 1.00 80.69 83 SER A C 1
ATOM 645 O O . SER A 1 83 ? 10.631 -7.644 -6.445 1.00 80.69 83 SER A O 1
ATOM 647 N N . GLU A 1 84 ? 9.271 -7.246 -8.174 1.00 81.75 84 GLU A N 1
ATOM 648 C CA . GLU A 1 84 ? 8.207 -6.598 -7.397 1.00 81.75 84 GLU A CA 1
ATOM 649 C C . GLU A 1 84 ? 7.509 -7.521 -6.385 1.00 81.75 84 GLU A C 1
ATOM 651 O O . GLU A 1 84 ? 6.902 -7.028 -5.430 1.00 81.75 84 GLU A O 1
ATOM 656 N N . HIS A 1 85 ? 7.562 -8.845 -6.592 1.00 83.62 85 HIS A N 1
ATOM 657 C CA . HIS A 1 85 ? 6.960 -9.847 -5.703 1.00 83.62 85 HIS A CA 1
ATOM 658 C C . HIS A 1 85 ? 7.844 -10.192 -4.494 1.00 83.62 85 HIS A C 1
ATOM 660 O O . HIS A 1 85 ? 7.436 -10.986 -3.648 1.00 83.62 85 HIS A O 1
ATOM 666 N N . GLN A 1 86 ? 9.036 -9.604 -4.392 1.00 83.56 86 GLN A N 1
ATOM 667 C CA . GLN A 1 86 ? 9.929 -9.809 -3.256 1.00 83.56 86 GLN A CA 1
ATOM 668 C C . GLN A 1 86 ? 9.425 -9.080 -1.996 1.00 83.56 86 GLN A C 1
ATOM 670 O O . GLN A 1 86 ? 8.688 -8.092 -2.102 1.00 83.56 86 GLN A O 1
ATOM 675 N N . PRO A 1 87 ? 9.817 -9.547 -0.797 1.00 86.31 87 PRO A N 1
ATOM 676 C CA . PRO A 1 87 ? 9.484 -8.876 0.453 1.00 86.31 87 PRO A CA 1
ATOM 677 C C . PRO A 1 87 ? 10.246 -7.554 0.613 1.00 86.31 87 PRO A C 1
ATOM 679 O O . PRO A 1 87 ? 11.388 -7.408 0.171 1.00 86.31 87 PRO A O 1
ATOM 682 N N . THR A 1 88 ? 9.625 -6.591 1.292 1.00 87.75 88 THR A N 1
ATOM 683 C CA . THR A 1 88 ? 10.236 -5.291 1.608 1.00 87.75 88 THR A CA 1
ATOM 684 C C . THR A 1 88 ? 11.224 -5.399 2.759 1.00 87.75 88 THR A C 1
ATOM 686 O O . THR A 1 88 ? 10.924 -5.999 3.793 1.00 87.75 88 THR A O 1
ATOM 689 N N . THR A 1 89 ? 12.365 -4.724 2.642 1.00 90.19 89 THR A N 1
ATOM 690 C CA . THR A 1 89 ? 13.279 -4.534 3.775 1.00 90.19 89 THR A CA 1
ATOM 691 C C . THR A 1 89 ? 12.891 -3.299 4.594 1.00 90.19 89 THR A C 1
ATOM 693 O O . THR A 1 89 ? 12.235 -2.385 4.094 1.00 90.19 89 THR A O 1
ATOM 696 N N . TRP A 1 90 ? 13.337 -3.228 5.853 1.00 89.75 90 TRP A N 1
ATOM 697 C CA . TRP A 1 90 ? 13.127 -2.045 6.705 1.00 89.75 90 TRP A CA 1
ATOM 698 C C . TRP A 1 90 ? 13.723 -0.766 6.095 1.00 89.75 90 TRP A C 1
ATOM 700 O O . TRP A 1 90 ? 13.184 0.322 6.293 1.00 89.75 90 TRP A O 1
ATOM 710 N N . PHE A 1 91 ? 14.813 -0.902 5.331 1.00 89.81 91 PHE A N 1
ATOM 711 C CA . PHE A 1 91 ? 15.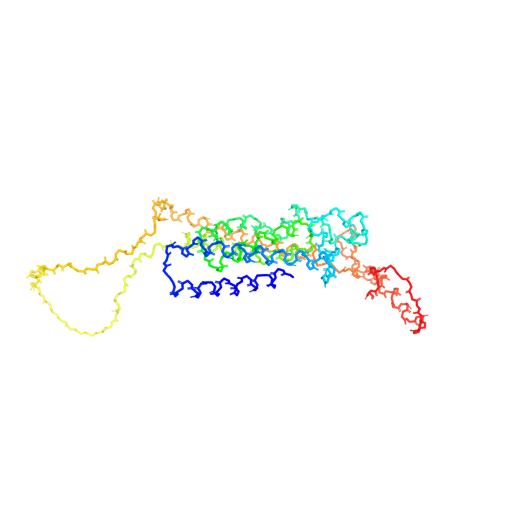454 0.214 4.647 1.00 89.81 91 PHE A CA 1
ATOM 712 C C . PHE A 1 91 ? 14.515 0.838 3.612 1.00 89.81 91 PHE A C 1
ATOM 714 O O . PHE A 1 91 ? 14.386 2.055 3.587 1.00 89.81 91 PHE A O 1
ATOM 721 N N . SER A 1 92 ? 13.793 0.023 2.833 1.00 89.25 92 SER A N 1
ATOM 722 C CA . SER A 1 92 ? 12.788 0.503 1.873 1.00 89.25 92 SER A CA 1
ATOM 723 C C . SER A 1 92 ? 11.668 1.289 2.565 1.00 89.25 92 SER A C 1
ATOM 725 O O . SER A 1 92 ? 11.306 2.368 2.110 1.00 89.25 92 SER A O 1
ATOM 727 N N . PHE A 1 93 ? 11.188 0.828 3.730 1.00 89.88 93 PHE A N 1
ATOM 728 C CA . PHE A 1 93 ? 10.203 1.585 4.517 1.00 89.88 93 PHE A CA 1
ATOM 729 C C . PHE A 1 93 ? 10.706 2.971 4.923 1.00 89.88 93 PHE A C 1
ATOM 731 O O . PHE A 1 93 ? 9.954 3.940 4.853 1.00 89.88 93 PHE A O 1
ATOM 738 N N . PHE A 1 94 ? 11.966 3.082 5.342 1.00 91.75 94 PHE A N 1
ATOM 739 C CA . PHE A 1 94 ? 12.546 4.370 5.713 1.00 91.75 94 PHE A CA 1
ATOM 740 C C . PHE A 1 94 ? 12.843 5.252 4.494 1.00 91.75 94 PHE A C 1
ATOM 742 O O . PHE A 1 94 ? 12.625 6.462 4.542 1.00 91.75 94 PHE A O 1
ATOM 749 N N . PHE A 1 95 ? 13.316 4.653 3.402 1.00 91.50 95 PHE A N 1
ATOM 750 C CA . PHE A 1 95 ? 13.653 5.354 2.170 1.00 91.50 95 PHE A CA 1
ATOM 751 C C . PHE A 1 95 ? 12.430 6.055 1.567 1.00 91.50 95 PHE A C 1
ATOM 753 O O . PHE A 1 95 ? 12.512 7.240 1.238 1.00 91.50 95 PHE A O 1
ATOM 760 N N . ASP A 1 96 ? 11.284 5.377 1.537 1.00 90.81 96 ASP A N 1
ATOM 761 C CA . ASP A 1 96 ? 10.070 5.910 0.914 1.00 90.81 96 ASP A CA 1
ATOM 762 C C . ASP A 1 96 ? 9.262 6.810 1.869 1.00 90.81 96 ASP A C 1
ATOM 764 O O . ASP A 1 96 ? 8.623 7.764 1.427 1.00 90.81 96 ASP A O 1
ATOM 768 N N . LEU A 1 97 ? 9.255 6.518 3.181 1.00 89.94 97 LEU A N 1
ATOM 769 C CA . LEU A 1 97 ? 8.357 7.176 4.148 1.00 89.94 97 LEU A CA 1
ATOM 770 C C . LEU A 1 97 ? 9.063 8.119 5.137 1.00 89.94 97 LEU A C 1
ATOM 772 O O . LEU A 1 97 ? 8.372 8.821 5.873 1.00 89.94 97 LEU A O 1
ATOM 776 N N . HIS A 1 98 ? 10.397 8.185 5.168 1.00 91.75 98 HIS A N 1
ATOM 777 C CA . HIS A 1 98 ? 11.210 9.077 6.014 1.00 91.75 98 HIS A CA 1
ATOM 778 C C . HIS A 1 98 ? 10.637 9.288 7.432 1.00 91.75 98 HIS A C 1
ATOM 780 O O . HIS A 1 98 ? 10.631 8.367 8.243 1.00 91.75 98 HIS A O 1
ATOM 786 N N . VAL A 1 99 ? 10.104 10.477 7.748 1.00 91.12 99 VAL A N 1
ATOM 787 C CA . VAL A 1 99 ? 9.547 10.803 9.075 1.00 91.12 99 VAL A CA 1
ATOM 788 C C . VAL A 1 99 ? 8.196 10.130 9.350 1.00 91.12 99 VAL A C 1
ATOM 790 O O . VAL A 1 99 ? 7.845 9.861 10.501 1.00 91.12 99 VAL A O 1
ATOM 793 N N . LEU A 1 100 ? 7.424 9.834 8.305 1.00 91.56 100 LEU A N 1
ATOM 794 C CA . LEU A 1 100 ? 6.072 9.295 8.426 1.00 91.56 100 LEU A CA 1
ATOM 795 C C . LEU A 1 100 ? 6.079 7.903 9.071 1.00 91.56 100 LEU A C 1
ATOM 797 O O . LEU A 1 100 ? 5.154 7.570 9.809 1.00 91.56 100 LEU A O 1
ATOM 801 N N . VAL A 1 101 ? 7.141 7.110 8.871 1.00 91.25 101 VAL A N 1
ATOM 802 C CA . VAL A 1 101 ? 7.268 5.781 9.496 1.00 91.25 101 VAL A CA 1
ATOM 803 C C . VAL A 1 101 ? 7.327 5.869 11.025 1.00 91.25 101 VAL A C 1
ATOM 805 O O . VAL A 1 101 ? 6.765 5.021 11.715 1.00 91.25 101 VAL A O 1
ATOM 808 N N . ALA A 1 102 ? 7.947 6.924 11.565 1.00 89.62 102 ALA A N 1
ATOM 809 C CA . ALA A 1 102 ? 8.057 7.149 13.005 1.00 89.62 102 ALA A CA 1
ATOM 810 C C . ALA A 1 102 ? 6.777 7.757 13.601 1.00 89.62 102 ALA A C 1
ATOM 812 O O . ALA A 1 102 ? 6.417 7.460 14.739 1.00 89.62 102 ALA A O 1
ATOM 813 N N . MET A 1 103 ? 6.067 8.589 12.831 1.00 90.25 103 MET A N 1
ATOM 814 C CA . MET A 1 103 ? 4.825 9.240 13.271 1.00 90.25 103 MET A CA 1
ATOM 815 C C . MET A 1 103 ? 3.586 8.349 13.114 1.00 90.25 103 MET A C 1
ATOM 817 O O . MET A 1 103 ? 2.585 8.554 13.806 1.00 90.25 103 MET A O 1
ATOM 821 N N . PHE A 1 104 ? 3.651 7.330 12.257 1.00 90.56 104 PHE A N 1
ATOM 822 C CA . PHE A 1 104 ? 2.557 6.397 12.002 1.00 90.56 104 PHE A CA 1
ATOM 823 C C . PHE A 1 104 ? 2.020 5.700 13.272 1.00 90.56 104 PHE A C 1
ATOM 825 O O . PHE A 1 104 ? 0.806 5.775 13.501 1.00 90.56 104 PHE A O 1
ATOM 832 N N . PRO A 1 105 ? 2.850 5.096 14.153 1.00 90.88 105 PRO A N 1
ATOM 833 C CA . PRO A 1 105 ? 2.355 4.455 15.375 1.00 90.88 105 PRO A CA 1
ATOM 834 C C . PRO A 1 105 ? 1.698 5.445 16.344 1.00 90.88 105 PRO A C 1
ATOM 836 O O . PRO A 1 105 ? 0.713 5.114 17.005 1.00 90.88 105 PRO A O 1
ATOM 839 N N . VAL A 1 106 ? 2.205 6.682 16.399 1.00 91.19 106 VAL A N 1
ATOM 840 C CA . VAL A 1 106 ? 1.644 7.754 17.236 1.00 91.19 106 VAL A CA 1
ATOM 841 C C . VAL A 1 106 ? 0.246 8.134 16.742 1.00 91.19 106 VAL A C 1
ATOM 843 O O . VAL A 1 106 ? -0.693 8.225 17.536 1.00 91.19 106 VAL A O 1
ATOM 846 N N . GLY A 1 107 ? 0.074 8.290 15.427 1.00 89.50 107 GLY A N 1
ATOM 847 C CA . GLY A 1 107 ? -1.228 8.556 14.811 1.00 89.50 107 GLY A CA 1
ATOM 848 C C . GLY A 1 107 ? -2.235 7.428 15.034 1.00 89.50 107 GLY A C 1
ATOM 849 O O . GLY A 1 107 ? -3.401 7.687 15.352 1.00 89.50 107 GLY A O 1
ATOM 850 N N . LEU A 1 108 ? -1.779 6.174 14.934 1.00 90.88 108 LEU A N 1
ATOM 851 C CA . LEU A 1 108 ? -2.593 4.991 15.219 1.00 90.88 108 LEU A CA 1
ATOM 852 C C . LEU A 1 108 ? -3.080 4.991 16.678 1.00 90.88 108 LEU A C 1
ATOM 854 O O . LEU A 1 108 ? -4.267 4.785 16.934 1.00 90.88 108 LEU A O 1
ATOM 858 N N . TRP A 1 109 ? -2.194 5.297 17.631 1.00 91.62 109 TRP A N 1
ATOM 859 C CA . TRP A 1 109 ? -2.536 5.366 19.053 1.00 91.62 109 TRP A CA 1
ATOM 860 C C . TRP A 1 109 ? -3.613 6.419 19.352 1.00 91.62 109 TRP A C 1
ATOM 862 O O . TRP A 1 109 ? -4.572 6.146 20.079 1.00 91.62 109 TRP A O 1
ATOM 872 N N . TYR A 1 110 ? -3.523 7.605 18.741 1.00 88.88 110 TYR A N 1
ATOM 873 C CA . TYR A 1 110 ? -4.557 8.639 18.876 1.00 88.88 110 TYR A CA 1
ATOM 874 C C . TYR A 1 110 ? -5.913 8.215 18.300 1.00 88.88 110 TYR A C 1
ATOM 876 O O . TYR A 1 110 ? -6.954 8.576 18.858 1.00 88.88 110 TYR A O 1
ATOM 884 N N . CYS A 1 111 ? -5.922 7.436 17.215 1.00 87.62 111 CYS A N 1
ATOM 885 C CA . CYS A 1 111 ? -7.156 6.905 16.637 1.00 87.62 111 CYS A CA 1
ATOM 886 C C . CYS A 1 111 ? -7.806 5.835 17.522 1.00 87.62 111 CYS A C 1
ATOM 888 O O . CYS A 1 111 ? -9.029 5.804 17.612 1.00 87.62 111 CYS A O 1
ATOM 890 N N . ILE A 1 112 ? -7.010 5.010 18.209 1.00 88.38 112 ILE A N 1
ATOM 891 C CA . ILE A 1 112 ? -7.516 4.003 19.156 1.00 88.38 112 ILE A CA 1
ATOM 892 C C . ILE A 1 112 ? -8.096 4.670 20.409 1.00 88.38 112 ILE A C 1
ATOM 894 O O . ILE A 1 112 ? -9.142 4.256 20.905 1.00 88.38 112 ILE A O 1
ATOM 898 N N . LYS A 1 113 ? -7.445 5.725 20.914 1.00 87.88 113 LYS A N 1
ATOM 899 C CA . LYS A 1 113 ? -7.881 6.424 22.131 1.00 87.88 113 LYS A CA 1
ATOM 900 C C . LYS A 1 113 ? -9.245 7.105 21.975 1.00 87.88 113 LYS A C 1
ATOM 902 O O . LYS A 1 113 ? -10.048 7.084 22.903 1.00 87.88 113 LYS A O 1
ATOM 907 N N . ASN A 1 114 ? -9.502 7.708 20.817 1.00 84.94 114 ASN A N 1
ATOM 908 C CA . ASN A 1 114 ? -10.778 8.344 20.502 1.00 84.94 114 ASN A CA 1
ATOM 909 C C . ASN A 1 114 ? -11.560 7.449 19.540 1.00 84.94 114 ASN A C 1
ATOM 911 O O . ASN A 1 114 ? -11.521 7.674 18.335 1.00 84.94 114 ASN A O 1
ATOM 915 N N . ILE A 1 115 ? -12.249 6.430 20.054 1.00 85.38 115 ILE A N 1
ATOM 916 C CA . ILE A 1 115 ? -13.000 5.502 19.202 1.00 85.38 115 ILE A CA 1
ATOM 917 C C . ILE A 1 115 ? -14.208 6.221 18.567 1.00 85.38 115 ILE A C 1
ATOM 919 O O . ILE A 1 115 ? -14.998 6.869 19.251 1.00 85.38 115 ILE A O 1
ATOM 923 N N . ASN A 1 116 ? -14.331 6.126 17.247 1.00 89.81 116 ASN A N 1
ATOM 924 C CA . ASN A 1 116 ? -15.503 6.541 16.474 1.00 89.81 116 ASN A CA 1
ATOM 925 C C . ASN A 1 116 ? -15.667 5.558 15.307 1.00 89.81 116 ASN A C 1
ATOM 927 O O . ASN A 1 116 ? -14.671 4.959 14.893 1.00 89.81 116 ASN A O 1
ATOM 931 N N . ASP A 1 117 ? -16.868 5.428 14.749 1.00 88.62 117 ASP A N 1
ATOM 932 C CA . ASP A 1 117 ? -17.168 4.453 13.688 1.00 88.62 117 ASP A CA 1
ATOM 933 C C . ASP A 1 117 ? -16.222 4.616 12.479 1.00 88.62 117 ASP A C 1
ATOM 935 O O . ASP A 1 117 ? -15.655 3.647 11.973 1.00 88.62 117 ASP A O 1
ATOM 939 N N . GLU A 1 118 ? -15.932 5.862 12.091 1.00 89.88 118 GLU A N 1
ATOM 940 C CA . GLU A 1 118 ? -14.988 6.204 11.014 1.00 89.88 118 GLU A CA 1
ATOM 941 C C . GLU A 1 118 ? -13.529 5.838 11.346 1.00 89.88 118 GLU A C 1
ATOM 943 O O . GLU A 1 118 ? -12.750 5.442 10.479 1.00 89.88 118 GLU A O 1
ATOM 948 N N . ARG A 1 119 ? -13.133 5.955 12.619 1.00 88.00 119 ARG A N 1
ATOM 949 C CA . ARG A 1 119 ? -11.754 5.689 13.059 1.00 88.00 119 ARG A CA 1
ATOM 950 C C . ARG A 1 119 ? -11.470 4.196 13.146 1.00 88.00 119 ARG A C 1
ATOM 952 O O . ARG A 1 119 ? -10.340 3.791 12.890 1.00 88.00 119 ARG A O 1
ATOM 959 N N . VAL A 1 120 ? -12.486 3.381 13.437 1.00 90.69 120 VAL A N 1
ATOM 960 C CA . VAL A 1 120 ? -12.377 1.914 13.384 1.00 90.69 120 VAL A CA 1
ATOM 961 C C . VAL A 1 120 ? -11.995 1.459 11.974 1.00 90.69 120 VAL A C 1
ATOM 963 O O . VAL A 1 120 ? -11.106 0.619 11.826 1.00 90.69 120 VAL A O 1
ATOM 966 N N . PHE A 1 121 ? -12.592 2.061 10.940 1.00 91.38 121 PHE A N 1
ATOM 967 C CA . PHE A 1 121 ? -12.245 1.767 9.549 1.00 91.38 121 PHE A CA 1
ATOM 968 C C . PHE A 1 121 ? -10.773 2.079 9.240 1.00 91.38 121 PHE A C 1
ATOM 970 O O . PHE A 1 121 ? -10.066 1.232 8.696 1.00 91.38 121 PHE A O 1
ATOM 977 N N . ILE A 1 122 ? -10.283 3.256 9.647 1.00 91.69 122 ILE A N 1
ATOM 978 C CA . ILE A 1 122 ? -8.885 3.661 9.420 1.00 91.69 122 ILE A CA 1
ATOM 979 C C . ILE A 1 122 ? -7.905 2.730 10.146 1.00 91.69 122 ILE A C 1
ATOM 981 O O . ILE A 1 122 ? -6.879 2.368 9.575 1.00 91.69 122 ILE A O 1
ATOM 985 N N . VAL A 1 123 ? -8.208 2.312 11.380 1.00 91.88 123 VAL A N 1
ATOM 986 C CA . VAL A 1 123 ? -7.346 1.390 12.142 1.00 91.88 123 VAL A CA 1
ATOM 987 C C . VAL A 1 123 ? -7.267 0.024 11.460 1.00 91.88 123 VAL A C 1
ATOM 989 O O . VAL A 1 123 ? -6.172 -0.514 11.297 1.00 91.88 123 VAL A O 1
ATOM 992 N N . LEU A 1 124 ? -8.400 -0.525 11.015 1.00 91.69 124 LEU A N 1
ATOM 993 C CA . LEU A 1 124 ? -8.425 -1.810 10.315 1.00 91.69 124 LEU A CA 1
ATOM 994 C C . LEU A 1 124 ? -7.682 -1.735 8.975 1.00 91.69 124 LEU A C 1
ATOM 996 O O . LEU A 1 124 ? -6.921 -2.647 8.643 1.00 91.69 124 LEU A O 1
ATOM 1000 N N . TYR A 1 125 ? -7.846 -0.630 8.244 1.00 93.56 125 TYR A N 1
ATOM 1001 C CA . TYR A 1 125 ? -7.098 -0.371 7.018 1.00 93.56 125 TYR A CA 1
ATOM 1002 C C . TYR A 1 125 ? -5.589 -0.293 7.282 1.00 93.56 125 TYR A C 1
ATOM 1004 O O . TYR A 1 125 ? -4.821 -0.971 6.608 1.00 93.56 125 TYR A O 1
ATOM 1012 N N . ALA A 1 126 ? -5.158 0.442 8.310 1.00 92.94 126 ALA A N 1
ATOM 1013 C CA . ALA A 1 126 ? -3.748 0.589 8.665 1.00 92.94 126 ALA A CA 1
ATOM 1014 C C . ALA A 1 126 ? -3.077 -0.750 8.998 1.00 92.94 126 ALA A C 1
ATOM 1016 O O . ALA A 1 126 ? -2.023 -1.062 8.449 1.00 92.94 126 ALA A O 1
ATOM 1017 N N . VAL A 1 127 ? -3.694 -1.562 9.862 1.00 92.44 127 VAL A N 1
ATOM 1018 C CA . VAL A 1 127 ? -3.138 -2.865 10.270 1.00 92.44 127 VAL A CA 1
ATOM 1019 C C . VAL A 1 127 ? -3.037 -3.816 9.076 1.00 92.44 127 VAL A C 1
ATOM 1021 O O . VAL A 1 127 ? -2.012 -4.470 8.884 1.00 92.44 127 VAL A O 1
ATOM 1024 N N . THR A 1 128 ? -4.077 -3.853 8.244 1.00 91.69 128 THR A N 1
ATOM 1025 C CA . THR A 1 128 ? -4.123 -4.723 7.063 1.00 91.69 128 THR A CA 1
ATOM 1026 C C . THR A 1 128 ? -3.088 -4.299 6.017 1.00 91.69 128 THR A C 1
ATOM 1028 O O . THR A 1 128 ? -2.358 -5.140 5.494 1.00 91.69 128 THR A O 1
ATOM 1031 N N . SER A 1 129 ? -2.963 -2.997 5.748 1.00 91.69 129 SER A N 1
ATOM 1032 C CA . SER A 1 129 ? -1.999 -2.473 4.776 1.00 91.69 129 SER A CA 1
ATOM 1033 C C . SER A 1 129 ? -0.548 -2.647 5.222 1.00 91.69 129 SER A C 1
ATOM 1035 O O . SER A 1 129 ? 0.297 -2.936 4.381 1.00 91.69 129 SER A O 1
ATOM 1037 N N . VAL A 1 130 ? -0.239 -2.529 6.521 1.00 92.44 130 VAL A N 1
ATOM 1038 C CA . VAL A 1 130 ? 1.120 -2.787 7.040 1.00 92.44 130 VAL A CA 1
ATOM 1039 C C . VAL A 1 130 ? 1.527 -4.242 6.813 1.00 92.44 130 VAL A C 1
ATOM 1041 O O . VAL A 1 130 ? 2.649 -4.498 6.382 1.00 92.44 130 VAL A O 1
ATOM 1044 N N . TYR A 1 131 ? 0.614 -5.189 7.048 1.00 91.44 131 TYR A N 1
ATOM 1045 C CA . TYR A 1 131 ? 0.873 -6.604 6.783 1.00 91.44 131 TYR A CA 1
ATOM 1046 C C . TYR A 1 131 ? 1.176 -6.853 5.299 1.00 91.44 131 TYR A C 1
ATOM 1048 O O . TYR A 1 131 ? 2.208 -7.432 4.964 1.00 91.44 131 TYR A O 1
ATOM 1056 N N . PHE A 1 132 ? 0.317 -6.363 4.402 1.00 89.75 132 PHE A N 1
ATOM 1057 C CA . PHE A 1 132 ? 0.487 -6.580 2.965 1.00 89.75 132 PHE A CA 1
ATOM 1058 C C . PHE A 1 132 ? 1.714 -5.873 2.383 1.00 89.75 132 PHE A C 1
ATOM 1060 O O . PHE A 1 132 ? 2.403 -6.455 1.545 1.00 89.75 132 PHE A O 1
ATOM 1067 N N . ALA A 1 133 ? 2.030 -4.664 2.850 1.00 89.75 133 ALA A N 1
ATOM 1068 C CA . ALA A 1 133 ? 3.249 -3.967 2.455 1.00 89.75 133 ALA A CA 1
ATOM 1069 C C . ALA A 1 133 ? 4.511 -4.717 2.901 1.00 89.75 133 ALA A C 1
ATOM 1071 O O . ALA A 1 133 ? 5.491 -4.715 2.170 1.00 89.75 133 ALA A O 1
ATOM 1072 N N . GLY A 1 134 ? 4.478 -5.402 4.050 1.00 87.88 134 GLY A N 1
ATOM 1073 C CA . GLY A 1 134 ? 5.596 -6.228 4.514 1.00 87.88 134 GLY A CA 1
ATOM 1074 C C . GLY A 1 134 ? 5.862 -7.462 3.642 1.00 87.88 134 GLY A C 1
ATOM 1075 O O . GLY A 1 134 ? 7.007 -7.896 3.516 1.00 87.88 134 GLY A O 1
ATOM 1076 N N . VAL A 1 135 ? 4.817 -8.027 3.031 1.00 88.50 135 VAL A N 1
ATOM 1077 C CA . VAL A 1 135 ? 4.913 -9.243 2.206 1.00 88.50 135 VAL A CA 1
ATOM 1078 C C . VAL A 1 135 ? 5.416 -8.950 0.791 1.00 88.50 135 VAL A C 1
ATOM 1080 O O . VAL A 1 135 ? 6.142 -9.768 0.232 1.00 88.50 135 VAL A O 1
ATOM 1083 N N . MET A 1 136 ? 5.045 -7.808 0.203 1.00 88.00 136 MET A N 1
ATOM 1084 C CA . MET A 1 136 ? 5.336 -7.497 -1.200 1.00 88.00 136 MET A CA 1
ATOM 1085 C C . MET A 1 136 ? 5.661 -6.013 -1.405 1.00 88.00 136 MET A C 1
ATOM 1087 O O . MET A 1 136 ? 4.845 -5.152 -1.073 1.00 88.00 136 MET A O 1
ATOM 1091 N N . VAL A 1 137 ? 6.787 -5.721 -2.070 1.00 87.38 137 VAL A N 1
ATOM 1092 C CA . VAL A 1 137 ? 7.262 -4.346 -2.344 1.00 87.38 137 VAL A CA 1
ATOM 1093 C C . VAL A 1 137 ? 6.217 -3.482 -3.043 1.00 87.38 137 VAL A C 1
ATOM 1095 O O . VAL A 1 137 ? 5.970 -2.352 -2.631 1.00 87.38 137 VAL A O 1
ATOM 1098 N N . ARG A 1 138 ? 5.515 -4.010 -4.046 1.00 87.12 138 ARG A N 1
ATOM 1099 C CA . ARG A 1 138 ? 4.498 -3.233 -4.779 1.00 87.12 138 ARG A CA 1
ATOM 1100 C C . ARG A 1 138 ? 3.324 -2.769 -3.910 1.00 87.12 138 ARG A C 1
ATOM 1102 O O . ARG A 1 138 ? 2.719 -1.737 -4.196 1.00 87.12 138 ARG A O 1
ATOM 1109 N N . LEU A 1 139 ? 2.975 -3.520 -2.861 1.00 88.44 139 LEU A N 1
ATOM 1110 C CA . LEU A 1 139 ? 1.840 -3.187 -1.991 1.00 88.44 139 LEU A CA 1
ATOM 1111 C C . LEU A 1 139 ? 2.144 -2.009 -1.060 1.00 88.44 139 LEU A C 1
ATOM 1113 O O . LEU A 1 139 ? 1.222 -1.445 -0.470 1.00 88.44 139 LEU A O 1
ATOM 1117 N N . MET A 1 140 ? 3.394 -1.548 -1.021 1.00 88.81 140 MET A N 1
ATOM 1118 C CA . MET A 1 140 ? 3.781 -0.316 -0.346 1.00 88.81 140 MET A CA 1
ATOM 1119 C C . MET A 1 140 ? 3.015 0.912 -0.857 1.00 88.81 140 MET A C 1
ATOM 1121 O O . MET A 1 140 ? 2.622 1.760 -0.059 1.00 88.81 140 MET A O 1
ATOM 1125 N N . LEU A 1 141 ? 2.668 0.953 -2.149 1.00 90.12 141 LEU A N 1
ATOM 1126 C CA . LEU A 1 141 ? 1.844 2.021 -2.728 1.00 90.12 141 LEU A CA 1
ATOM 1127 C C . LEU A 1 141 ? 0.464 2.125 -2.054 1.00 90.12 141 LEU A C 1
ATOM 1129 O O . LEU A 1 141 ? -0.071 3.220 -1.895 1.00 90.12 141 LEU A O 1
ATOM 1133 N N . THR A 1 142 ? -0.100 0.998 -1.609 1.00 91.88 142 THR A N 1
ATOM 1134 C CA . THR A 1 142 ? -1.389 0.975 -0.894 1.00 91.88 142 THR A CA 1
ATOM 1135 C C . THR A 1 142 ? -1.263 1.368 0.581 1.00 91.88 142 THR A C 1
ATOM 1137 O O . THR A 1 142 ? -2.228 1.837 1.180 1.00 91.88 142 THR A O 1
ATOM 1140 N N . LEU A 1 143 ? -0.070 1.247 1.170 1.00 92.19 143 LEU A N 1
ATOM 1141 C CA . LEU A 1 143 ? 0.214 1.682 2.539 1.00 92.19 143 LEU A CA 1
ATOM 1142 C C . LEU A 1 143 ? 0.395 3.206 2.637 1.00 92.19 143 LEU A C 1
ATOM 1144 O O . LEU A 1 143 ? -0.017 3.811 3.629 1.00 92.19 143 LEU A O 1
ATOM 1148 N N . THR A 1 144 ? 0.977 3.847 1.622 1.00 92.50 144 THR A N 1
ATOM 1149 C CA . THR A 1 144 ? 1.330 5.276 1.670 1.00 92.50 144 THR A CA 1
ATOM 1150 C C . THR A 1 144 ? 0.163 6.196 2.068 1.00 92.50 144 THR A C 1
ATOM 1152 O O . THR A 1 144 ? 0.342 6.991 2.993 1.00 92.50 144 THR A O 1
ATOM 1155 N N . PRO A 1 145 ? -1.059 6.081 1.501 1.00 93.00 145 PRO A N 1
ATOM 1156 C CA . PRO A 1 145 ? -2.161 6.978 1.853 1.00 93.00 145 PRO A CA 1
ATOM 1157 C C . PRO A 1 145 ? -2.557 6.917 3.334 1.00 93.00 145 PRO A C 1
ATOM 1159 O O . PRO A 1 145 ? -2.794 7.954 3.954 1.00 93.00 145 PRO A O 1
ATOM 1162 N N . VAL A 1 146 ? -2.605 5.719 3.931 1.00 93.06 146 VAL A N 1
ATOM 1163 C CA . VAL A 1 146 ? -2.982 5.576 5.348 1.00 93.06 146 VAL A CA 1
ATOM 1164 C C . VAL A 1 146 ? -1.895 6.101 6.276 1.00 93.06 146 VAL A C 1
ATOM 1166 O O . VAL A 1 146 ? -2.201 6.742 7.282 1.00 93.06 146 VAL A O 1
ATOM 1169 N N . VAL A 1 147 ? -0.630 5.903 5.906 1.00 93.56 147 VAL A N 1
ATOM 1170 C CA . VAL A 1 147 ? 0.514 6.441 6.644 1.00 93.56 147 VAL A CA 1
ATOM 1171 C C . VAL A 1 147 ? 0.509 7.970 6.623 1.00 93.56 147 VAL A C 1
ATOM 1173 O O . VAL A 1 147 ? 0.716 8.583 7.674 1.00 93.56 147 VAL A O 1
ATOM 1176 N N . CYS A 1 148 ? 0.193 8.595 5.484 1.00 93.44 148 CYS A N 1
ATOM 1177 C CA . CYS A 1 148 ? 0.047 10.047 5.381 1.00 93.44 148 CYS A CA 1
ATOM 1178 C C . CYS A 1 148 ? -1.081 10.576 6.278 1.00 93.44 148 CYS A C 1
ATOM 1180 O O . CYS A 1 148 ? -0.861 11.524 7.029 1.00 93.44 148 CYS A O 1
ATOM 1182 N N . VAL A 1 149 ? -2.264 9.951 6.255 1.00 93.12 149 VAL A N 1
ATOM 1183 C CA . VAL A 1 149 ? -3.414 10.379 7.076 1.00 93.12 149 VAL A CA 1
ATOM 1184 C C . VAL A 1 149 ? -3.114 10.252 8.57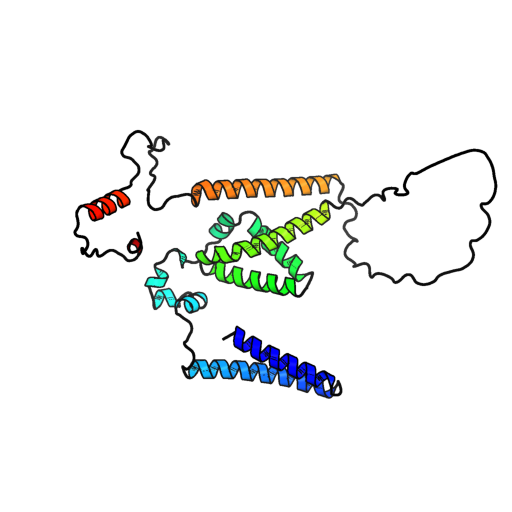1 1.00 93.12 149 VAL A C 1
ATOM 1186 O O . VAL A 1 149 ? -3.341 11.194 9.329 1.00 93.12 149 VAL A O 1
ATOM 1189 N N . LEU A 1 150 ? -2.567 9.117 9.015 1.00 92.44 150 LEU A N 1
ATOM 1190 C CA . LEU A 1 150 ? -2.248 8.904 10.430 1.00 92.44 150 LEU A CA 1
ATOM 1191 C C . LEU A 1 150 ? -1.124 9.823 10.915 1.00 92.44 150 LEU A C 1
ATOM 1193 O O . LEU A 1 150 ? -1.234 10.406 11.995 1.00 92.44 150 LEU A O 1
ATOM 1197 N N . SER A 1 151 ? -0.084 10.014 10.104 1.00 93.44 151 SER A N 1
ATOM 1198 C CA . SER A 1 151 ? 0.984 10.968 10.410 1.00 93.44 151 SER A CA 1
ATOM 1199 C C . SER A 1 151 ? 0.456 12.401 10.481 1.00 93.44 151 SER A C 1
ATOM 1201 O O . SER A 1 151 ? 0.825 13.140 11.390 1.00 93.44 151 SER A O 1
ATOM 1203 N N . ALA A 1 152 ? -0.456 12.791 9.585 1.00 92.88 152 ALA A N 1
ATOM 1204 C CA . ALA A 1 152 ? -1.086 14.107 9.616 1.00 92.88 152 ALA A CA 1
ATOM 1205 C C . ALA A 1 152 ? -1.919 14.318 10.891 1.00 92.88 152 ALA A C 1
ATOM 1207 O O . ALA A 1 152 ? -1.837 15.381 11.503 1.00 92.88 152 ALA A O 1
ATOM 1208 N N . ILE A 1 153 ? -2.666 13.304 11.346 1.00 91.81 153 ILE A N 1
ATOM 1209 C CA . ILE A 1 153 ? -3.407 13.358 12.619 1.00 91.81 153 ILE A CA 1
ATOM 1210 C C . ILE A 1 153 ? -2.446 13.528 13.801 1.00 91.81 153 ILE A C 1
ATOM 1212 O O . ILE A 1 153 ? -2.728 14.322 14.704 1.00 91.81 153 ILE A O 1
ATOM 1216 N N . ALA A 1 154 ? -1.315 12.817 13.795 1.00 91.69 154 ALA A N 1
ATOM 1217 C CA . ALA A 1 154 ? -0.294 12.939 14.829 1.00 91.69 154 ALA A CA 1
ATOM 1218 C C . ALA A 1 154 ? 0.299 14.357 14.854 1.00 91.69 154 ALA A C 1
ATOM 1220 O O . ALA A 1 154 ? 0.219 15.027 15.882 1.00 91.69 154 ALA A O 1
ATOM 1221 N N . PHE A 1 155 ? 0.791 14.857 13.714 1.00 91.31 155 PHE A N 1
ATOM 1222 C CA . PHE A 1 155 ? 1.337 16.214 13.606 1.00 91.31 155 PHE A CA 1
ATOM 1223 C C . PHE A 1 155 ? 0.310 17.290 13.969 1.00 91.31 155 PHE A C 1
ATOM 1225 O O . PHE A 1 155 ? 0.639 18.213 14.709 1.00 91.31 155 PHE A O 1
ATOM 1232 N N . SER A 1 156 ? -0.938 17.159 13.515 1.00 91.75 156 SER A N 1
ATOM 1233 C CA . SER A 1 156 ? -2.012 18.107 13.829 1.00 91.75 156 SER A CA 1
ATOM 1234 C C . SER A 1 156 ? -2.327 18.137 15.325 1.00 91.75 156 SER A C 1
ATOM 1236 O O . SER A 1 156 ? -2.431 19.214 15.908 1.00 91.75 156 SER A O 1
ATOM 1238 N N . SER A 1 157 ? -2.408 16.973 15.977 1.00 87.12 157 SER A N 1
ATOM 1239 C CA . SER A 1 157 ? -2.677 16.884 17.420 1.00 87.12 157 SER A CA 1
ATOM 1240 C C . SER A 1 157 ? -1.530 17.470 18.244 1.00 87.12 157 SER A C 1
ATOM 1242 O O . SER A 1 157 ? -1.767 18.197 19.210 1.00 87.12 157 SER A O 1
ATOM 1244 N N . THR A 1 158 ? -0.284 17.201 17.840 1.00 86.38 158 THR A N 1
ATOM 1245 C CA . THR A 1 158 ? 0.908 17.795 18.452 1.00 86.38 158 THR A CA 1
ATOM 1246 C C . THR A 1 158 ? 0.905 19.311 18.265 1.00 86.38 158 THR A C 1
ATOM 1248 O O . THR A 1 158 ? 1.018 20.039 19.248 1.00 86.38 158 THR A O 1
ATOM 1251 N N . MET A 1 159 ? 0.687 19.812 17.045 1.00 85.31 159 MET A N 1
ATOM 1252 C CA . MET A 1 159 ? 0.598 21.250 16.785 1.00 85.31 159 MET A CA 1
ATOM 1253 C C . MET A 1 159 ? -0.515 21.903 17.611 1.00 85.31 159 MET A C 1
ATOM 1255 O O . MET A 1 159 ? -0.243 22.889 18.279 1.00 85.31 159 MET A O 1
ATOM 1259 N N . GLN A 1 160 ? -1.729 21.347 17.667 1.00 85.25 160 GLN A N 1
ATOM 1260 C CA . GLN A 1 160 ? -2.832 21.910 18.463 1.00 85.25 160 GLN A CA 1
ATOM 1261 C C . GLN A 1 160 ? -2.516 22.016 19.962 1.00 85.25 160 GLN A C 1
ATOM 1263 O O . GLN A 1 160 ? -2.974 22.956 20.612 1.00 85.25 160 GLN A O 1
ATOM 1268 N N . LEU A 1 161 ? -1.745 21.075 20.518 1.00 82.69 161 LEU A N 1
ATOM 1269 C CA . LEU A 1 161 ? -1.342 21.105 21.925 1.00 82.69 161 LEU A CA 1
ATOM 1270 C C . LEU A 1 161 ? -0.347 22.238 22.216 1.00 82.69 161 LEU A C 1
ATOM 1272 O O . LEU A 1 161 ? -0.422 22.853 23.278 1.00 82.69 161 LEU A O 1
ATOM 1276 N N . TYR A 1 162 ? 0.568 22.517 21.283 1.00 80.62 162 TYR A N 1
ATOM 1277 C CA . TYR A 1 162 ? 1.616 23.527 21.460 1.00 80.62 162 TYR A CA 1
ATOM 1278 C C . TYR A 1 162 ? 1.234 24.925 20.936 1.00 80.62 162 TYR A C 1
ATOM 1280 O O . TYR A 1 162 ? 1.734 25.904 21.485 1.00 80.62 162 TYR A O 1
ATOM 1288 N N . LEU A 1 163 ? 0.342 25.032 19.937 1.00 73.75 163 LEU A N 1
ATOM 1289 C CA . LEU A 1 163 ? -0.139 26.301 19.358 1.00 73.75 163 LEU A CA 1
ATOM 1290 C C . LEU A 1 163 ? -1.304 26.935 20.124 1.00 73.75 163 LEU A C 1
ATOM 1292 O O . LEU A 1 163 ? -1.605 28.101 19.888 1.00 73.75 163 LEU A O 1
ATOM 1296 N N . ARG A 1 164 ? -1.995 26.192 21.000 1.00 66.12 164 ARG A N 1
ATOM 1297 C CA . ARG A 1 164 ? -3.000 26.785 21.890 1.00 66.12 164 ARG A CA 1
ATOM 1298 C C . ARG A 1 164 ? -2.290 27.671 22.910 1.00 66.12 164 ARG A C 1
ATOM 1300 O O . ARG A 1 164 ? -1.944 27.248 24.014 1.00 66.12 164 ARG A O 1
ATOM 1307 N N . GLU A 1 165 ? -2.081 28.921 22.521 1.00 56.41 165 GLU A N 1
ATOM 1308 C CA . GLU A 1 165 ? -2.112 30.026 23.462 1.00 56.41 165 GLU A CA 1
ATOM 1309 C C . GLU A 1 165 ? -3.403 29.877 24.272 1.00 56.41 165 GLU A C 1
ATOM 1311 O O . GLU A 1 165 ? -4.475 29.590 23.728 1.00 56.41 165 GLU A O 1
ATOM 1316 N N . GLU A 1 166 ? -3.301 30.003 25.593 1.00 49.06 166 GLU A N 1
ATOM 1317 C CA . GLU A 1 166 ? -4.473 30.413 26.345 1.00 49.06 166 GLU A CA 1
ATOM 1318 C C . GLU A 1 166 ? -4.974 31.671 25.639 1.00 49.06 166 GLU A C 1
ATOM 1320 O O . GLU A 1 166 ? -4.239 32.657 25.550 1.00 49.06 166 GLU A O 1
ATOM 1325 N N . GLU A 1 167 ? -6.184 31.623 25.081 1.00 40.50 167 GLU A N 1
ATOM 1326 C CA . GLU A 1 167 ? -6.941 32.838 24.842 1.00 40.50 167 GLU A CA 1
ATOM 1327 C C . GLU A 1 167 ? -6.967 33.561 26.191 1.00 40.50 167 GLU A C 1
ATOM 1329 O O . GLU A 1 167 ? -7.771 33.266 27.075 1.00 40.50 167 GLU A O 1
ATOM 1334 N N . THR A 1 168 ? -6.034 34.490 26.377 1.00 32.59 168 THR A N 1
ATOM 1335 C CA . THR A 1 168 ? -6.259 35.619 27.259 1.00 32.59 168 THR A CA 1
ATOM 1336 C C . THR A 1 168 ? -7.600 36.179 26.798 1.00 32.59 168 THR A C 1
ATOM 1338 O O . THR A 1 168 ? -7.754 36.428 25.598 1.00 32.59 168 THR A O 1
ATOM 1341 N N . PRO A 1 169 ? -8.617 36.265 27.671 1.00 32.41 169 PRO A N 1
ATOM 1342 C CA . PRO A 1 169 ? -9.949 36.658 27.247 1.00 32.41 169 PRO A CA 1
ATOM 1343 C C . PRO A 1 169 ? -9.844 38.055 26.641 1.00 32.41 169 PRO A C 1
ATOM 1345 O O . PRO A 1 169 ? -9.668 39.040 27.358 1.00 32.41 169 PRO A O 1
ATOM 1348 N N . LYS A 1 170 ? -9.897 38.139 25.307 1.00 31.42 170 LYS A N 1
ATOM 1349 C CA . LYS A 1 170 ? -9.987 39.408 24.597 1.00 31.42 170 LYS A CA 1
ATOM 1350 C C . LYS A 1 170 ? -11.279 40.063 25.059 1.00 31.42 170 LYS A C 1
ATOM 1352 O O . LYS A 1 170 ? -12.363 39.518 24.863 1.00 31.42 170 LYS A O 1
ATOM 1357 N N . GLN A 1 171 ? -11.133 41.222 25.695 1.00 32.50 171 GLN A N 1
ATOM 1358 C CA . GLN A 1 171 ? -12.193 42.203 25.871 1.00 32.50 171 GLN A CA 1
ATOM 1359 C C . GLN A 1 171 ? -12.917 42.378 24.531 1.00 32.50 171 GLN A C 1
ATOM 1361 O O . GLN A 1 171 ? -12.388 42.966 23.592 1.00 32.50 171 GLN A O 1
ATOM 1366 N N . GLN A 1 172 ? -14.120 41.824 24.447 1.00 27.56 172 GLN A N 1
ATOM 1367 C CA . GLN A 1 172 ? -15.105 42.111 23.417 1.00 27.56 172 GLN A CA 1
ATOM 1368 C C . GLN A 1 172 ? -16.366 42.586 24.134 1.00 27.56 172 GLN A C 1
ATOM 1370 O O . GLN A 1 172 ? -17.211 41.797 24.546 1.00 27.56 172 GLN A O 1
ATOM 1375 N N . SER A 1 173 ? -16.474 43.900 24.279 1.00 26.41 173 SER A N 1
ATOM 1376 C CA . SER A 1 173 ? -17.750 44.597 24.147 1.00 26.41 173 SER A CA 1
ATOM 1377 C C . SER A 1 173 ? -17.480 45.825 23.281 1.00 26.41 173 SER A C 1
ATOM 1379 O O . SER A 1 173 ? -16.896 46.803 23.737 1.00 26.41 173 SER A O 1
ATOM 1381 N N . SER A 1 174 ? -17.795 45.624 22.003 1.00 25.36 174 SER A N 1
ATOM 1382 C CA . SER A 1 174 ? -18.058 46.564 20.910 1.00 25.36 174 SER A CA 1
ATOM 1383 C C . SER A 1 174 ? -18.177 48.050 21.257 1.00 25.36 174 SER A C 1
ATOM 1385 O O . SER A 1 174 ? -18.961 48.436 22.123 1.00 25.36 174 SER A O 1
ATOM 1387 N N . SER A 1 175 ? -17.454 48.849 20.476 1.00 25.58 175 SER A N 1
ATOM 1388 C CA . SER A 1 175 ? -17.741 50.245 20.162 1.00 25.58 175 SER A CA 1
ATOM 1389 C C . SER A 1 175 ? -19.087 50.412 19.448 1.00 25.58 175 SER A C 1
ATOM 1391 O O . SER A 1 175 ? -19.496 49.508 18.719 1.00 25.58 175 SER A O 1
ATOM 1393 N N . ASP A 1 176 ? -19.704 51.570 19.703 1.00 23.66 176 ASP A N 1
ATOM 1394 C CA . ASP A 1 176 ? -20.598 52.414 18.877 1.00 23.66 176 ASP A CA 1
ATOM 1395 C C . ASP A 1 176 ? -21.773 52.861 19.775 1.00 23.66 176 ASP A C 1
ATOM 1397 O O . ASP A 1 176 ? -22.396 52.018 20.414 1.00 23.66 176 ASP A O 1
ATOM 1401 N N . GLU A 1 177 ? -22.177 54.116 19.962 1.00 25.20 177 GLU A N 1
ATOM 1402 C CA . GLU A 1 177 ? -21.768 55.477 19.586 1.00 25.20 177 GLU A CA 1
ATOM 1403 C C . GLU A 1 177 ? -22.599 56.417 20.517 1.00 25.20 177 GLU A C 1
ATOM 1405 O O . GLU A 1 177 ? -23.590 55.985 21.109 1.00 25.20 177 GLU A O 1
ATOM 1410 N N . ASP A 1 178 ? -22.198 57.687 20.616 1.00 23.22 178 ASP A N 1
ATOM 1411 C CA . ASP A 1 178 ? -22.979 58.871 21.032 1.00 23.22 178 ASP A CA 1
ATOM 1412 C C . ASP A 1 178 ? -23.292 59.237 22.509 1.00 23.22 178 ASP A C 1
ATOM 1414 O O . ASP A 1 178 ? -24.180 58.716 23.179 1.00 23.22 178 ASP A O 1
ATOM 1418 N N . SER A 1 179 ? -22.678 60.376 22.870 1.00 23.88 179 SER A N 1
ATOM 1419 C CA . SER A 1 179 ? -23.250 61.570 23.523 1.00 23.88 179 SER A CA 1
ATOM 1420 C C . SER A 1 179 ? -23.381 61.665 25.055 1.00 23.88 179 SER A C 1
ATOM 1422 O O . SER A 1 179 ? -24.141 60.963 25.707 1.00 23.88 179 SER A O 1
ATOM 1424 N N . GLU A 1 180 ? -22.666 62.684 25.549 1.00 24.92 180 GLU A N 1
ATOM 1425 C CA . GLU A 1 180 ? -23.064 63.663 26.571 1.00 24.92 180 GLU A CA 1
ATOM 1426 C C . GLU A 1 180 ? -23.122 63.260 28.060 1.00 24.92 180 GLU A C 1
ATOM 1428 O O . GLU A 1 180 ? -24.047 62.637 28.563 1.00 24.92 180 GLU A O 1
ATOM 1433 N N . ASP A 1 181 ? -22.116 63.800 28.755 1.00 22.45 181 ASP A N 1
ATOM 1434 C CA . ASP A 1 181 ? -22.218 64.622 29.965 1.00 22.45 181 ASP A CA 1
ATOM 1435 C C . ASP A 1 181 ? -22.514 64.020 31.359 1.00 22.45 181 ASP A C 1
ATOM 1437 O O . ASP A 1 181 ? -23.488 63.322 31.613 1.00 22.45 181 ASP A O 1
ATOM 1441 N N . SER A 1 182 ? -21.676 64.494 32.290 1.00 22.11 182 SER A N 1
ATOM 1442 C CA . SER A 1 182 ? -21.955 64.807 33.698 1.00 22.11 182 SER A CA 1
ATOM 1443 C C . SER A 1 182 ? -22.183 63.701 34.755 1.00 22.11 182 SER A C 1
ATOM 1445 O O . SER A 1 182 ? -2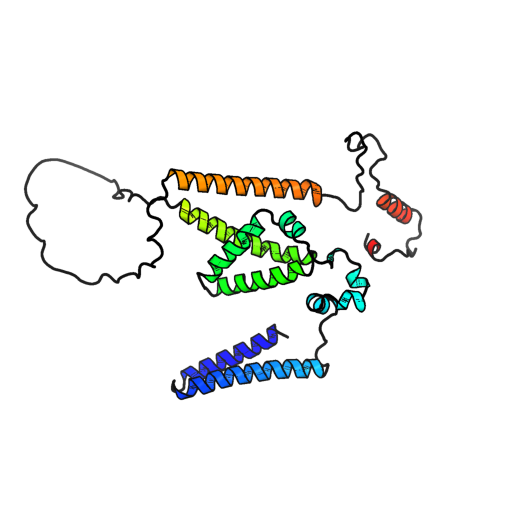3.178 62.994 34.800 1.00 22.11 182 SER A O 1
ATOM 1447 N N . GLU A 1 183 ? -21.229 63.698 35.697 1.00 24.28 183 GLU A N 1
ATOM 1448 C CA . GLU A 1 183 ? -21.376 63.694 37.164 1.00 24.28 183 GLU A CA 1
ATOM 1449 C C . GLU A 1 183 ? -22.205 62.629 37.930 1.00 24.28 183 GLU A C 1
ATOM 1451 O O . GLU A 1 183 ? -23.389 62.399 37.726 1.00 24.28 183 GLU A O 1
ATOM 1456 N N . ASN A 1 184 ? -21.568 62.203 39.032 1.00 23.34 184 ASN A N 1
ATOM 1457 C CA . ASN A 1 184 ? -22.131 61.876 40.351 1.00 23.34 184 ASN A CA 1
ATOM 1458 C C . ASN A 1 184 ? -22.606 60.442 40.683 1.00 23.34 184 ASN A C 1
ATOM 1460 O O . ASN A 1 184 ? -23.548 59.900 40.124 1.00 23.34 184 ASN A O 1
ATOM 1464 N N . GLY A 1 185 ? -21.967 59.889 41.725 1.00 26.52 185 GLY A N 1
ATOM 1465 C CA . GLY A 1 185 ? -22.631 59.559 42.994 1.00 26.52 185 GLY A CA 1
ATOM 1466 C C . GLY A 1 185 ? -23.750 58.507 43.028 1.00 26.52 185 GLY A C 1
ATOM 1467 O O . GLY A 1 185 ? -24.837 58.702 42.512 1.00 26.52 185 GLY A O 1
ATOM 1468 N N . GLU A 1 186 ? -23.518 57.468 43.840 1.00 31.30 186 GLU A N 1
ATOM 1469 C CA . GLU A 1 186 ? -24.551 56.754 44.614 1.00 31.30 186 GLU A CA 1
ATOM 1470 C C . GLU A 1 186 ? -25.562 55.856 43.870 1.00 31.30 186 GLU A C 1
ATOM 1472 O O . GLU A 1 186 ? -26.695 56.244 43.603 1.00 31.30 186 GLU A O 1
ATOM 1477 N N . ARG A 1 187 ? -25.225 54.563 43.699 1.00 30.17 187 ARG A N 1
ATOM 1478 C CA . ARG A 1 187 ? -26.196 53.441 43.818 1.00 30.17 187 ARG A CA 1
ATOM 1479 C C . ARG A 1 187 ? -25.519 52.066 43.776 1.00 30.17 187 ARG A C 1
ATOM 1481 O O . ARG A 1 187 ? -25.821 51.217 42.945 1.00 30.17 187 ARG A O 1
ATOM 1488 N N . ARG A 1 188 ? -24.584 51.817 44.699 1.00 29.66 188 ARG A N 1
ATOM 1489 C CA . ARG A 1 188 ? -23.936 50.497 44.857 1.00 29.66 188 ARG A CA 1
ATOM 1490 C C . ARG A 1 188 ? -24.543 49.627 45.962 1.00 29.66 188 ARG A C 1
ATOM 1492 O O . ARG A 1 188 ? -23.939 48.644 46.370 1.00 29.66 188 ARG A O 1
ATOM 1499 N N . GLU A 1 189 ? -25.760 49.937 46.394 1.00 34.22 189 GLU A N 1
ATOM 1500 C CA . GLU A 1 189 ? -26.491 49.148 47.384 1.00 34.22 189 GLU A CA 1
ATOM 1501 C C . GLU A 1 189 ? -27.936 48.927 46.942 1.00 34.22 189 GLU A C 1
ATOM 1503 O O . GLU A 1 189 ? -28.810 49.754 47.191 1.00 34.22 189 GLU A O 1
ATOM 1508 N N . LYS A 1 190 ? -28.189 47.801 46.268 1.00 31.38 190 LYS A N 1
ATOM 1509 C CA . LYS A 1 190 ? -29.355 46.930 46.499 1.00 31.38 190 LYS A CA 1
ATOM 1510 C C . LYS A 1 190 ? -29.434 45.856 45.421 1.00 31.38 190 LYS A C 1
ATOM 1512 O O . LYS A 1 190 ? -29.347 46.149 44.236 1.00 31.38 190 LYS A O 1
ATOM 1517 N N . LYS A 1 191 ? -29.743 44.642 45.883 1.00 32.56 191 LYS A N 1
ATOM 1518 C CA . LYS A 1 191 ? -30.081 43.423 45.127 1.00 32.56 191 LYS A CA 1
ATOM 1519 C C . LYS A 1 191 ? -28.913 42.500 44.767 1.00 32.56 191 LYS A C 1
ATOM 1521 O O . LYS A 1 191 ? -28.797 42.016 43.650 1.00 32.56 191 LYS A O 1
ATOM 1526 N N . GLN A 1 192 ? -28.154 42.112 45.788 1.00 41.41 192 GLN A N 1
ATOM 1527 C CA . GLN A 1 192 ? -28.048 40.675 46.057 1.00 41.41 192 GLN A CA 1
ATOM 1528 C C . GLN A 1 192 ? -29.361 40.246 46.716 1.00 41.41 192 GLN A C 1
ATOM 1530 O O . GLN A 1 192 ? -29.680 40.810 47.756 1.00 41.41 192 GLN A O 1
ATOM 1535 N N . LEU A 1 193 ? -30.129 39.339 46.105 1.00 34.22 193 LEU A N 1
ATOM 1536 C CA . LEU A 1 193 ? -31.157 38.503 46.751 1.00 34.22 193 LEU A CA 1
ATOM 1537 C C . LEU A 1 193 ? -31.731 37.521 45.703 1.00 34.22 193 LEU A C 1
ATOM 1539 O O . LEU A 1 193 ? -32.342 37.956 44.730 1.00 34.22 193 LEU A O 1
ATOM 1543 N N . TYR A 1 194 ? -31.536 36.222 45.968 1.00 42.81 194 TYR A N 1
ATOM 1544 C CA . TYR A 1 194 ? -32.112 35.018 45.329 1.00 42.81 194 TYR A CA 1
ATOM 1545 C C . TYR A 1 194 ? -31.507 34.584 43.977 1.00 42.81 194 TYR A C 1
ATOM 1547 O O . TYR A 1 194 ? -31.696 35.219 42.949 1.00 42.81 194 TYR A O 1
ATOM 1555 N N . ASP A 1 195 ? -30.575 33.629 43.941 1.00 36.06 195 ASP A N 1
ATOM 1556 C CA . ASP A 1 195 ? -30.675 32.159 44.110 1.00 36.06 195 ASP A CA 1
ATOM 1557 C C . ASP A 1 195 ? -30.921 31.371 42.805 1.00 36.06 195 ASP A C 1
ATOM 1559 O O . ASP A 1 195 ? -32.020 31.266 42.277 1.00 36.06 195 ASP A O 1
ATOM 1563 N N . LYS A 1 196 ? -29.828 30.764 42.328 1.00 41.62 196 LYS A N 1
ATOM 1564 C CA . LYS A 1 196 ? -29.689 29.322 42.060 1.00 41.62 196 LYS A CA 1
ATOM 1565 C C . LYS A 1 196 ? -30.825 28.618 41.288 1.00 41.62 196 LYS A C 1
ATOM 1567 O O . LYS A 1 196 ? -31.700 27.995 41.876 1.00 41.62 196 LYS A O 1
ATOM 1572 N N . ALA A 1 197 ? -30.661 28.504 39.966 1.00 30.88 197 ALA A N 1
ATOM 1573 C CA . ALA A 1 197 ? -31.235 27.403 39.186 1.00 30.88 197 ALA A CA 1
ATOM 1574 C C . ALA A 1 197 ? -30.338 27.025 37.988 1.00 30.88 197 ALA A C 1
ATOM 1576 O O . ALA A 1 197 ? -30.087 27.828 37.098 1.00 30.88 197 ALA A O 1
ATOM 1577 N N . GLY A 1 198 ? -29.855 25.777 37.984 1.00 37.28 198 GLY A N 1
ATOM 1578 C CA . GLY A 1 198 ? -29.549 25.016 36.766 1.00 37.28 198 GLY A CA 1
ATOM 1579 C C . GLY A 1 198 ? -28.307 25.383 35.943 1.00 37.28 198 GLY A C 1
ATOM 1580 O O . GLY A 1 198 ? -28.436 25.762 34.785 1.00 37.28 198 GLY A O 1
ATOM 1581 N N . LYS A 1 199 ? -27.090 25.127 36.449 1.00 34.06 199 LYS A N 1
ATOM 1582 C CA . LYS A 1 199 ? -25.929 24.876 35.567 1.00 34.06 199 LYS A CA 1
ATOM 1583 C C . LYS A 1 199 ? -25.694 23.372 35.456 1.00 34.06 199 LYS A C 1
ATOM 1585 O O . LYS A 1 199 ? -25.167 22.746 36.374 1.00 34.06 199 LYS A O 1
ATOM 1590 N N . ILE A 1 200 ? -26.088 22.807 34.316 1.00 36.91 200 ILE A N 1
ATOM 1591 C CA . ILE A 1 200 ? -25.694 21.469 33.869 1.00 36.91 200 ILE A CA 1
ATOM 1592 C C . ILE A 1 200 ? -24.161 21.420 33.888 1.00 36.91 200 ILE A C 1
ATOM 1594 O O . ILE A 1 200 ? -23.493 22.140 33.143 1.00 36.91 200 ILE A O 1
ATOM 1598 N N . ARG A 1 201 ? -23.594 20.597 34.778 1.00 31.36 201 ARG A N 1
ATOM 1599 C CA . ARG A 1 201 ? -22.168 20.254 34.764 1.00 31.36 201 ARG A CA 1
ATOM 1600 C C . ARG A 1 201 ? -21.877 19.559 33.433 1.00 31.36 201 ARG A C 1
ATOM 1602 O O . ARG A 1 201 ? -22.137 18.369 33.293 1.00 31.36 201 ARG A O 1
ATOM 1609 N N . LYS A 1 202 ? -21.305 20.283 32.466 1.00 32.47 202 LYS A N 1
ATOM 1610 C CA . LYS A 1 202 ? -20.497 19.642 31.423 1.00 32.47 202 LYS A CA 1
ATOM 1611 C C . LYS A 1 202 ? -19.385 18.890 32.148 1.00 32.47 202 LYS A C 1
ATOM 1613 O O . LYS A 1 202 ? -18.588 19.503 32.859 1.00 32.47 202 LYS A O 1
ATOM 1618 N N . ILE A 1 203 ? -19.386 17.569 32.008 1.00 34.31 203 ILE A N 1
ATOM 1619 C CA . ILE A 1 203 ? -18.310 16.684 32.442 1.00 34.31 203 ILE A CA 1
ATOM 1620 C C . ILE A 1 203 ? -17.047 17.176 31.734 1.00 34.31 203 ILE A C 1
ATOM 1622 O O . ILE A 1 203 ? -16.872 17.014 30.528 1.00 34.31 203 ILE A O 1
ATOM 1626 N N . LYS A 1 204 ? -16.220 17.895 32.491 1.00 29.88 204 LYS A N 1
ATOM 1627 C CA . LYS A 1 204 ? -14.893 18.340 32.094 1.00 29.88 204 LYS A CA 1
ATOM 1628 C C . LYS A 1 204 ? -14.054 17.071 32.021 1.00 29.88 204 LYS A C 1
ATOM 1630 O O . LYS A 1 204 ? -13.6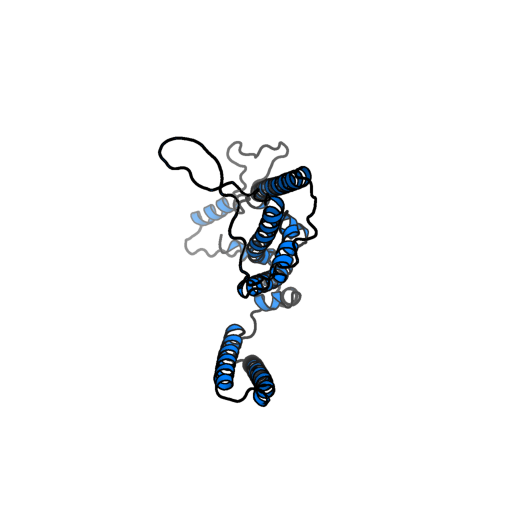98 16.526 33.059 1.00 29.88 204 LYS A O 1
ATOM 1635 N N . SER A 1 205 ? -13.840 16.582 30.800 1.00 28.80 205 SER A N 1
ATOM 1636 C CA . SER A 1 205 ? -12.915 15.487 30.520 1.00 28.80 205 SER A CA 1
ATOM 1637 C C . SER A 1 205 ? -11.594 15.759 31.236 1.00 28.80 205 SER A C 1
ATOM 1639 O O . SER A 1 205 ? -10.980 16.820 31.104 1.00 28.80 205 SER A O 1
ATOM 1641 N N . GLU A 1 206 ? -11.233 14.801 32.068 1.00 32.12 206 GLU A N 1
ATOM 1642 C CA . GLU A 1 206 ? -10.182 14.812 33.070 1.00 32.12 206 GLU A CA 1
ATOM 1643 C C . GLU A 1 206 ? -8.803 14.586 32.423 1.00 32.12 206 GLU A C 1
ATOM 1645 O O . GLU A 1 206 ? -8.070 13.673 32.776 1.00 32.12 206 GLU A O 1
ATOM 1650 N N . GLN A 1 207 ? -8.451 15.402 31.421 1.00 35.44 207 GLN A N 1
ATOM 1651 C CA . GLN A 1 207 ? -7.185 15.270 30.681 1.00 35.44 207 GLN A CA 1
ATOM 1652 C C . GLN A 1 207 ? -6.402 16.577 30.506 1.00 35.44 207 GLN A C 1
ATOM 1654 O O . GLN A 1 207 ? -5.526 16.677 29.654 1.00 35.44 207 GLN A O 1
ATOM 1659 N N . THR A 1 208 ? -6.674 17.588 31.333 1.00 37.59 208 THR A N 1
ATOM 1660 C CA . THR A 1 208 ? -5.995 18.898 31.246 1.00 37.59 208 THR A CA 1
ATOM 1661 C C . THR A 1 208 ? -5.443 19.364 32.594 1.00 37.59 208 THR A C 1
ATOM 1663 O O . THR A 1 208 ? -5.550 20.537 32.938 1.00 37.59 208 THR A O 1
ATOM 1666 N N . LYS A 1 209 ? -4.880 18.456 33.402 1.00 35.72 209 LYS A N 1
ATOM 1667 C CA . LYS A 1 209 ? -4.319 18.815 34.718 1.00 35.72 209 LYS A CA 1
ATOM 1668 C C . LYS A 1 209 ? -2.836 18.506 34.947 1.00 35.72 209 LYS A C 1
ATOM 1670 O O . LYS A 1 209 ? -2.380 18.690 36.065 1.00 35.72 209 LYS A O 1
ATOM 1675 N N . GLU A 1 210 ? -2.068 18.181 33.905 1.00 33.62 210 GLU A N 1
ATOM 1676 C CA . GLU A 1 210 ? -0.598 18.044 34.019 1.00 33.62 210 GLU A CA 1
ATOM 1677 C C . GLU A 1 210 ? 0.214 18.861 32.999 1.00 33.62 210 GLU A C 1
ATOM 1679 O O . GLU A 1 210 ? 1.427 18.727 32.921 1.00 33.62 210 GLU A O 1
ATOM 1684 N N . ALA A 1 211 ? -0.408 19.787 32.263 1.00 43.28 211 ALA A N 1
ATOM 1685 C CA . ALA A 1 211 ? 0.328 20.776 31.464 1.00 43.28 211 ALA A CA 1
ATOM 1686 C C . ALA A 1 211 ? 0.460 22.120 32.205 1.00 43.28 211 ALA A C 1
ATOM 1688 O O . ALA A 1 211 ? 0.370 23.190 31.603 1.00 43.28 211 ALA A O 1
ATOM 1689 N N . ALA A 1 212 ? 0.637 22.076 33.526 1.00 45.25 212 ALA A N 1
ATOM 1690 C CA . ALA A 1 212 ? 1.027 23.247 34.295 1.00 45.25 212 ALA A CA 1
ATOM 1691 C C . ALA A 1 212 ? 2.536 23.463 34.105 1.00 45.25 212 ALA A C 1
ATOM 1693 O O . ALA A 1 212 ? 3.350 22.792 34.730 1.00 45.25 212 ALA A O 1
ATOM 1694 N N . GLY A 1 213 ? 2.899 24.397 33.221 1.00 49.09 213 GLY A N 1
ATOM 1695 C CA . GLY A 1 213 ? 4.225 25.019 33.250 1.00 49.09 213 GLY A CA 1
ATOM 1696 C C . GLY A 1 213 ? 5.264 24.552 32.228 1.00 49.09 213 GLY A C 1
ATOM 1697 O O . GLY A 1 213 ? 6.450 24.587 32.537 1.00 49.09 213 GLY A O 1
ATOM 1698 N N . LEU A 1 214 ? 4.892 24.193 30.994 1.00 57.47 214 LEU A N 1
ATOM 1699 C CA . LEU A 1 214 ? 5.876 24.309 29.908 1.00 57.47 214 LEU A CA 1
ATOM 1700 C C . LEU A 1 214 ? 6.010 25.796 29.563 1.00 57.47 214 LEU A C 1
ATOM 1702 O O . LEU A 1 214 ? 5.084 26.365 28.981 1.00 57.47 214 LEU A O 1
ATOM 1706 N N . GLY A 1 215 ? 7.125 26.419 29.958 1.00 65.06 215 GLY A N 1
ATOM 1707 C CA . GLY A 1 215 ? 7.402 27.824 29.657 1.00 65.06 215 GLY A CA 1
ATOM 1708 C C . GLY A 1 215 ? 7.233 28.106 28.163 1.00 65.06 215 GLY A C 1
ATOM 1709 O O . GLY A 1 215 ? 7.565 27.257 27.335 1.00 65.06 215 GLY A O 1
ATOM 1710 N N . THR A 1 216 ? 6.718 29.285 27.811 1.00 74.81 216 THR A N 1
ATOM 1711 C CA . THR A 1 216 ? 6.454 29.720 26.424 1.00 74.81 216 THR A CA 1
ATOM 1712 C C . THR A 1 216 ? 7.632 29.433 25.482 1.00 74.81 216 THR A C 1
ATOM 1714 O O . THR A 1 216 ? 7.439 29.023 24.340 1.00 74.81 216 THR A O 1
ATOM 1717 N N . ASN A 1 217 ? 8.858 29.519 26.005 1.00 80.44 217 ASN A N 1
ATOM 1718 C CA . ASN A 1 217 ? 10.096 29.184 25.303 1.00 80.44 217 ASN A CA 1
ATOM 1719 C C . ASN A 1 217 ? 10.168 27.708 24.872 1.00 80.44 217 ASN A C 1
ATOM 1721 O O . ASN A 1 217 ? 10.543 27.426 23.742 1.00 80.44 217 ASN A O 1
ATOM 1725 N N . VAL A 1 218 ? 9.768 26.760 25.727 1.00 83.12 218 VAL A N 1
ATOM 1726 C CA . VAL A 1 218 ? 9.775 25.321 25.401 1.00 83.12 218 VAL A CA 1
ATOM 1727 C C . VAL A 1 218 ? 8.742 25.011 24.321 1.00 83.12 218 VAL A C 1
ATOM 1729 O O . VAL A 1 218 ? 9.027 24.252 23.401 1.00 83.12 218 VAL A O 1
ATOM 1732 N N . ARG A 1 219 ? 7.559 25.635 24.382 1.00 80.44 219 ARG A N 1
ATOM 1733 C CA . ARG A 1 219 ? 6.526 25.471 23.345 1.00 80.44 219 ARG A CA 1
ATOM 1734 C C . ARG A 1 219 ? 7.006 25.997 21.992 1.00 80.44 219 ARG A C 1
ATOM 1736 O O . ARG A 1 219 ? 6.879 25.296 20.993 1.00 80.44 219 ARG A O 1
ATOM 1743 N N . SER A 1 220 ? 7.617 27.184 21.983 1.00 82.56 220 SER A N 1
ATOM 1744 C CA . SER A 1 220 ? 8.210 27.778 20.780 1.00 82.56 220 SER A CA 1
ATOM 1745 C C . SER A 1 220 ? 9.309 26.886 20.187 1.00 82.56 220 SER A C 1
ATOM 1747 O O . SER A 1 220 ? 9.280 26.582 18.996 1.00 82.56 220 SER A O 1
ATOM 1749 N N . VAL A 1 221 ? 10.209 26.352 21.023 1.00 88.00 221 VAL A N 1
ATOM 1750 C CA . VAL A 1 221 ? 11.254 25.409 20.585 1.00 88.00 221 VAL A CA 1
ATOM 1751 C C . VAL A 1 221 ? 10.651 24.151 19.957 1.00 88.00 221 VAL A C 1
ATOM 1753 O O . VAL A 1 221 ? 11.101 23.735 18.892 1.00 88.00 221 VAL A O 1
ATOM 1756 N N . VAL A 1 222 ? 9.611 23.562 20.556 1.00 87.00 222 VAL A N 1
ATOM 1757 C CA . VAL A 1 222 ? 8.956 22.366 20.000 1.00 87.00 222 VAL A CA 1
ATOM 1758 C C . VAL A 1 222 ? 8.336 22.648 18.628 1.00 87.00 222 VAL A C 1
ATOM 1760 O O . VAL A 1 222 ? 8.473 21.828 17.723 1.00 87.00 222 VAL A O 1
ATOM 1763 N N . ILE A 1 223 ? 7.705 23.810 18.440 1.00 86.06 223 ILE A N 1
ATOM 1764 C CA . ILE A 1 223 ? 7.128 24.206 17.145 1.00 86.06 223 ILE A CA 1
ATOM 1765 C C . ILE A 1 223 ? 8.226 24.363 16.085 1.00 86.06 223 ILE A C 1
ATOM 1767 O O . ILE A 1 223 ? 8.075 23.860 14.973 1.00 86.06 223 ILE A O 1
ATOM 1771 N N . VAL A 1 224 ? 9.345 25.010 16.429 1.00 89.56 224 VAL A N 1
ATOM 1772 C CA . VAL A 1 224 ? 10.482 25.188 15.511 1.00 89.56 224 VAL A CA 1
ATOM 1773 C C . VAL A 1 224 ? 11.090 23.842 15.114 1.00 89.56 224 VAL A C 1
ATOM 1775 O O . VAL A 1 224 ? 11.325 23.607 13.930 1.00 89.56 224 VAL A O 1
ATOM 1778 N N . VAL A 1 225 ? 11.289 22.929 16.071 1.00 90.31 225 VAL A N 1
ATOM 1779 C CA . VAL A 1 225 ? 11.795 21.574 15.793 1.00 90.31 225 VAL A CA 1
ATOM 1780 C C . VAL A 1 225 ? 10.842 20.814 14.872 1.00 90.31 225 VAL A C 1
ATOM 1782 O O . VAL A 1 225 ? 11.276 20.191 13.906 1.00 90.31 225 VAL A O 1
ATOM 1785 N N . LEU A 1 226 ? 9.536 20.898 15.124 1.00 89.38 226 LEU A N 1
ATOM 1786 C CA . LEU A 1 226 ? 8.529 20.221 14.312 1.00 89.38 226 LEU A CA 1
ATOM 1787 C C . LEU A 1 226 ? 8.491 20.781 12.879 1.00 89.38 226 LEU A C 1
ATOM 1789 O O . LEU A 1 226 ? 8.434 20.007 11.925 1.00 89.38 226 LEU A O 1
ATOM 1793 N N . MET A 1 227 ? 8.622 22.100 12.708 1.00 89.38 227 MET A N 1
ATOM 1794 C CA . MET A 1 227 ? 8.767 22.725 11.387 1.00 89.38 227 MET A CA 1
ATOM 1795 C C . MET A 1 227 ? 10.060 22.307 10.677 1.00 89.38 227 MET A C 1
ATOM 1797 O O . MET A 1 227 ? 10.034 22.013 9.483 1.00 89.38 227 MET A O 1
ATOM 1801 N N . MET A 1 228 ? 11.182 22.216 11.395 1.00 92.44 228 MET A N 1
ATOM 1802 C CA . MET A 1 228 ? 12.455 21.755 10.831 1.00 92.44 228 MET A CA 1
ATOM 1803 C C . MET A 1 228 ? 12.361 20.315 10.308 1.00 92.44 228 MET A C 1
ATOM 1805 O O . MET A 1 228 ? 12.860 20.018 9.223 1.00 92.44 228 MET A O 1
ATOM 1809 N N . ILE A 1 229 ? 11.679 19.431 11.040 1.00 92.44 229 ILE A N 1
ATOM 1810 C CA . ILE A 1 229 ? 11.440 18.043 10.623 1.00 92.44 229 ILE A CA 1
ATOM 1811 C C . ILE A 1 229 ? 10.596 17.984 9.338 1.00 92.44 229 ILE A C 1
ATOM 1813 O O . ILE A 1 229 ? 10.901 17.201 8.438 1.00 92.44 229 ILE A O 1
ATOM 1817 N N . LEU A 1 230 ? 9.566 18.827 9.210 1.00 92.06 230 LEU A N 1
ATOM 1818 C CA . LEU A 1 230 ? 8.753 18.902 7.989 1.00 92.06 230 LEU A CA 1
ATOM 1819 C C . LEU A 1 230 ? 9.555 19.426 6.784 1.00 92.06 230 LEU A C 1
ATOM 1821 O O . LEU A 1 230 ? 9.378 18.938 5.668 1.00 92.06 230 LEU A O 1
ATOM 1825 N N . MET A 1 231 ? 10.477 20.368 7.002 1.00 93.31 231 MET A N 1
ATOM 1826 C CA . MET A 1 231 ? 11.386 20.845 5.951 1.00 93.31 231 MET A CA 1
ATOM 1827 C C . MET A 1 231 ? 12.364 19.749 5.507 1.00 93.31 231 MET A C 1
ATOM 1829 O O . MET A 1 231 ? 12.528 19.532 4.308 1.00 93.31 231 MET A O 1
ATOM 1833 N N . MET A 1 232 ? 12.957 19.009 6.453 1.00 93.06 232 MET A N 1
ATOM 1834 C CA . MET A 1 232 ? 13.800 17.838 6.161 1.00 93.06 232 MET A CA 1
ATOM 1835 C C . MET A 1 232 ? 13.048 16.786 5.336 1.00 93.06 232 MET A C 1
ATOM 1837 O O . MET A 1 232 ? 13.590 16.275 4.359 1.00 93.06 232 MET A O 1
ATOM 1841 N N . PHE A 1 233 ? 11.782 16.518 5.673 1.00 93.88 233 PHE A N 1
ATOM 1842 C CA . PHE A 1 233 ? 10.928 15.608 4.909 1.00 93.88 233 PHE A CA 1
ATOM 1843 C C . PHE A 1 233 ? 10.756 16.057 3.449 1.00 93.88 233 PHE A C 1
ATOM 1845 O O . PHE A 1 233 ? 10.935 15.250 2.540 1.00 93.88 233 PHE A O 1
ATOM 1852 N N . SER A 1 234 ? 10.486 17.344 3.209 1.00 94.12 234 SER A N 1
ATOM 1853 C CA . SER A 1 234 ? 10.351 17.892 1.850 1.00 94.12 234 SER A CA 1
ATOM 1854 C C . SER A 1 234 ? 11.641 17.755 1.025 1.00 94.12 234 SER A C 1
ATOM 1856 O O . SER A 1 234 ? 11.611 17.332 -0.136 1.00 94.12 234 SER A O 1
ATOM 1858 N N . VAL A 1 235 ? 12.794 18.044 1.640 1.00 94.88 235 VAL A N 1
ATOM 1859 C CA . VAL A 1 235 ? 14.110 17.886 0.999 1.00 94.88 235 VAL A CA 1
ATOM 1860 C C . VAL A 1 235 ? 14.385 16.418 0.672 1.00 94.88 235 VAL A C 1
ATOM 1862 O O . VAL A 1 235 ? 14.789 16.115 -0.450 1.00 94.88 235 VAL A O 1
ATOM 1865 N N . HIS A 1 236 ? 14.114 15.50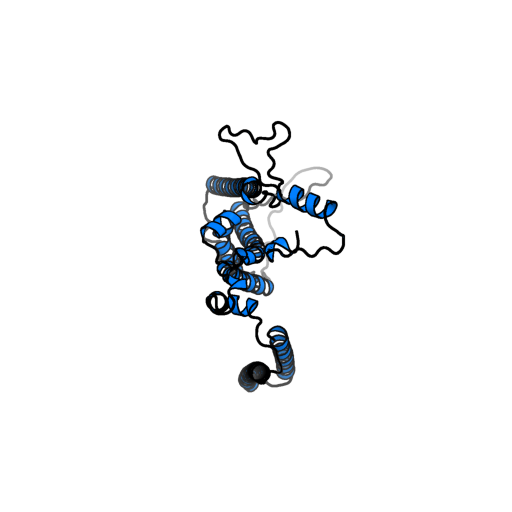1 1.607 1.00 93.69 236 HIS A N 1
ATOM 1866 C CA . HIS A 1 236 ? 14.271 14.059 1.396 1.00 93.69 236 HIS A CA 1
ATOM 1867 C C . HIS A 1 236 ? 13.398 13.558 0.242 1.00 93.69 236 HIS A C 1
ATOM 1869 O O . HIS A 1 236 ? 13.913 12.915 -0.669 1.00 93.69 236 HIS A O 1
ATOM 1875 N N . CYS A 1 237 ? 12.106 13.902 0.218 1.00 92.06 237 CYS A N 1
ATOM 1876 C CA . CYS A 1 237 ? 11.204 13.513 -0.870 1.00 92.06 237 CYS A CA 1
ATOM 1877 C C . CYS A 1 237 ? 11.682 14.027 -2.233 1.00 92.06 237 CYS A C 1
ATOM 1879 O O . CYS A 1 237 ? 11.649 13.287 -3.218 1.00 92.06 237 CYS A O 1
ATOM 1881 N N . THR A 1 238 ? 12.165 15.271 -2.293 1.00 93.56 238 THR A N 1
ATOM 1882 C CA . THR A 1 238 ? 12.689 15.866 -3.531 1.00 93.56 238 THR A CA 1
ATOM 1883 C C . THR A 1 238 ? 13.954 15.143 -3.998 1.00 93.56 238 THR A C 1
ATOM 1885 O O . THR A 1 238 ? 14.077 14.798 -5.173 1.00 93.56 238 THR A O 1
ATOM 1888 N N . TRP A 1 239 ? 14.873 14.854 -3.075 1.00 93.50 239 TRP A N 1
ATOM 1889 C CA . TRP A 1 239 ? 16.120 14.152 -3.369 1.00 93.50 239 TRP A CA 1
ATOM 1890 C C . TRP A 1 239 ? 15.882 12.708 -3.830 1.00 93.50 239 TRP A C 1
ATOM 1892 O O . TRP A 1 239 ? 16.436 12.292 -4.847 1.00 93.50 239 TRP A O 1
ATOM 1902 N N . VAL A 1 240 ? 15.019 11.961 -3.132 1.00 92.44 240 VAL A N 1
ATOM 1903 C CA . VAL A 1 240 ? 14.667 10.578 -3.491 1.00 92.44 240 VAL A CA 1
ATOM 1904 C C . VAL A 1 240 ? 14.005 10.526 -4.865 1.00 92.44 240 VAL A C 1
ATOM 1906 O O . VAL A 1 240 ? 14.388 9.715 -5.709 1.00 92.44 240 VAL A O 1
ATOM 1909 N N . THR A 1 241 ? 13.055 11.426 -5.126 1.00 90.94 241 THR A N 1
ATOM 1910 C CA . THR A 1 241 ? 12.360 11.479 -6.418 1.00 90.94 241 THR A CA 1
ATOM 1911 C C . THR A 1 241 ? 13.336 11.762 -7.558 1.00 90.94 241 THR A C 1
ATOM 1913 O O . THR A 1 241 ? 13.290 11.070 -8.569 1.00 90.94 241 THR A O 1
ATOM 1916 N N . SER A 1 242 ? 14.246 12.724 -7.371 1.00 86.75 242 SER A N 1
ATOM 1917 C CA . SER A 1 242 ? 15.202 13.148 -8.400 1.00 86.75 242 SER A CA 1
ATOM 1918 C C . SER A 1 242 ? 16.325 12.146 -8.680 1.00 86.75 242 SER A C 1
ATOM 1920 O O . SER A 1 242 ? 16.909 12.196 -9.761 1.00 86.75 242 SER A O 1
ATOM 1922 N N . ASN A 1 243 ? 16.698 11.305 -7.712 1.00 85.94 243 ASN A N 1
ATOM 1923 C CA . ASN A 1 243 ? 17.874 10.438 -7.845 1.00 85.94 243 ASN A CA 1
ATOM 1924 C C . ASN A 1 243 ? 17.534 8.956 -8.006 1.00 85.94 243 ASN A C 1
ATOM 1926 O O . ASN A 1 243 ? 18.303 8.238 -8.638 1.00 85.94 243 ASN A O 1
ATOM 1930 N N . ALA A 1 244 ? 16.419 8.483 -7.441 1.00 84.62 244 ALA A N 1
ATOM 1931 C CA . ALA A 1 244 ? 16.081 7.059 -7.442 1.00 84.62 244 ALA A CA 1
ATOM 1932 C C . ALA A 1 244 ? 14.931 6.714 -8.392 1.00 84.62 244 ALA A C 1
ATOM 1934 O O . ALA A 1 244 ? 15.025 5.731 -9.123 1.00 84.62 244 ALA A O 1
ATOM 1935 N N . TYR A 1 245 ? 13.859 7.513 -8.401 1.00 85.69 245 TYR A N 1
ATOM 1936 C CA . TYR A 1 245 ? 12.649 7.182 -9.165 1.00 85.69 245 TYR A CA 1
ATOM 1937 C C . TYR A 1 245 ? 12.579 7.828 -10.552 1.00 85.69 245 TYR A C 1
ATOM 1939 O O . TYR A 1 245 ? 11.849 7.337 -11.409 1.00 85.69 245 TYR A O 1
ATOM 1947 N N . SER A 1 246 ? 13.331 8.901 -10.809 1.00 84.81 246 SER A N 1
ATOM 1948 C CA . SER A 1 246 ? 13.363 9.572 -12.115 1.00 84.81 246 SER A CA 1
ATOM 1949 C C . SER A 1 246 ? 14.471 9.040 -13.034 1.00 84.81 246 SER A C 1
ATOM 1951 O O . SER A 1 246 ? 15.331 9.802 -13.479 1.00 84.81 246 SER A O 1
ATOM 1953 N N . SER A 1 247 ? 14.457 7.736 -13.324 1.00 75.12 247 SER A N 1
ATOM 1954 C CA . SER A 1 247 ? 15.350 7.095 -14.300 1.00 75.12 247 SER A CA 1
ATOM 1955 C C . SER A 1 247 ? 14.531 6.430 -15.422 1.00 75.12 247 SER A C 1
ATOM 1957 O O . SER A 1 247 ? 13.709 5.552 -15.152 1.00 75.12 247 SER A O 1
ATOM 1959 N N . PRO A 1 248 ? 14.677 6.856 -16.692 1.00 75.56 248 PRO A N 1
ATOM 1960 C CA . PRO A 1 248 ? 13.993 6.196 -17.799 1.00 75.56 248 PRO A CA 1
ATOM 1961 C C . PRO A 1 248 ? 14.578 4.795 -18.024 1.00 75.56 248 PRO A C 1
ATOM 1963 O O . PRO A 1 248 ? 15.790 4.617 -18.011 1.00 75.56 248 PRO A O 1
ATOM 1966 N N . SER A 1 249 ? 13.722 3.801 -18.270 1.00 73.31 249 SER A N 1
ATOM 1967 C CA . SER A 1 249 ? 14.144 2.413 -18.528 1.00 73.31 249 SER A CA 1
ATOM 1968 C C . SER A 1 249 ? 14.486 2.119 -19.993 1.00 73.31 249 SER A C 1
ATOM 1970 O O . SER A 1 249 ? 15.060 1.076 -20.281 1.00 73.31 249 SER A O 1
ATOM 1972 N N . ILE A 1 250 ? 14.126 3.018 -20.915 1.00 64.94 250 ILE A N 1
ATOM 1973 C CA . ILE A 1 250 ? 14.362 2.868 -22.366 1.00 64.94 250 ILE A CA 1
ATOM 1974 C C . ILE A 1 250 ? 15.728 3.434 -22.769 1.00 64.94 250 ILE A C 1
ATOM 1976 O O . ILE A 1 250 ? 16.359 2.943 -23.693 1.00 64.94 250 ILE A O 1
ATOM 1980 N N . VAL A 1 251 ? 16.169 4.475 -22.068 1.00 68.50 251 VAL A N 1
ATOM 1981 C CA . VAL A 1 251 ? 17.384 5.232 -22.357 1.00 68.50 251 VAL A CA 1
ATOM 1982 C C . VAL A 1 251 ? 18.324 5.034 -21.180 1.00 68.50 251 VAL A C 1
ATOM 1984 O O . VAL A 1 251 ? 18.066 5.533 -20.084 1.00 68.50 251 VAL A O 1
ATOM 1987 N N . LEU A 1 252 ? 19.404 4.289 -21.398 1.00 68.81 252 LEU A N 1
ATOM 1988 C CA . LEU A 1 252 ? 20.383 4.024 -20.351 1.00 68.81 252 LEU A CA 1
ATOM 1989 C C . LEU A 1 252 ? 21.371 5.194 -20.267 1.00 68.81 252 LEU A C 1
ATOM 1991 O O . LEU A 1 252 ? 22.058 5.523 -21.233 1.00 68.81 252 LEU A O 1
ATOM 1995 N N . ALA A 1 253 ? 21.442 5.825 -19.095 1.00 65.00 253 ALA A N 1
ATOM 1996 C CA . ALA A 1 253 ? 22.400 6.888 -18.813 1.00 65.00 253 ALA A CA 1
ATOM 1997 C C . ALA A 1 253 ? 23.621 6.311 -18.082 1.00 65.00 253 ALA A C 1
ATOM 1999 O O . ALA A 1 253 ? 23.514 5.872 -16.937 1.00 65.00 253 ALA A O 1
ATOM 2000 N N . SER A 1 254 ? 24.788 6.332 -18.725 1.00 64.06 254 SER A N 1
ATOM 2001 C CA . SER A 1 254 ? 26.073 6.032 -18.085 1.00 64.06 254 SER A CA 1
ATOM 2002 C C . SER A 1 254 ? 26.842 7.320 -17.808 1.00 64.06 254 SER A C 1
ATOM 2004 O O . SER A 1 254 ? 26.948 8.187 -18.674 1.00 64.06 254 SER A O 1
ATOM 2006 N N . TYR A 1 255 ? 27.410 7.440 -16.611 1.00 65.94 255 TYR A N 1
ATOM 2007 C CA . TYR A 1 255 ? 28.270 8.563 -16.244 1.00 65.94 255 TYR A CA 1
ATOM 2008 C C . TYR A 1 255 ? 29.732 8.170 -16.462 1.00 65.94 255 TYR A C 1
ATOM 2010 O O . TYR A 1 255 ? 30.182 7.151 -15.938 1.00 65.94 255 TYR A O 1
ATOM 2018 N N . SER A 1 256 ? 30.474 8.975 -17.219 1.00 62.53 256 SER A N 1
ATOM 2019 C CA . SER A 1 256 ? 31.924 8.809 -17.351 1.00 62.53 256 SER A CA 1
ATOM 2020 C C . SER A 1 256 ? 32.642 9.267 -16.079 1.00 62.53 256 SER A C 1
ATOM 2022 O O . SER A 1 256 ? 32.106 10.052 -15.296 1.00 62.53 256 SER A O 1
ATOM 2024 N N . GLY A 1 257 ? 33.879 8.800 -15.875 1.00 69.94 257 GLY A N 1
ATOM 2025 C CA . GLY A 1 257 ? 34.670 9.074 -14.664 1.00 69.94 257 GLY A CA 1
ATOM 2026 C C . GLY A 1 257 ? 34.942 10.556 -14.359 1.00 69.94 257 GLY A C 1
ATOM 2027 O O . GLY A 1 257 ? 35.348 10.867 -13.245 1.00 69.94 257 GLY A O 1
ATOM 2028 N N . ASP A 1 258 ? 34.685 11.461 -15.307 1.00 73.12 258 ASP A N 1
ATOM 2029 C CA . ASP A 1 258 ? 34.860 12.915 -15.170 1.00 73.12 258 ASP A CA 1
ATOM 2030 C C . ASP A 1 258 ? 33.592 13.647 -14.675 1.00 73.12 258 ASP A C 1
ATOM 2032 O O . ASP A 1 258 ? 33.537 14.871 -14.618 1.00 73.12 258 ASP A O 1
ATOM 2036 N N . GLY A 1 259 ? 32.513 12.926 -14.341 1.00 64.69 259 GLY A N 1
ATOM 2037 C CA . GLY A 1 259 ? 31.279 13.525 -13.809 1.00 64.69 259 GLY A CA 1
ATOM 2038 C C . GLY A 1 259 ? 30.485 14.371 -14.814 1.00 64.69 259 GLY A C 1
ATOM 2039 O O . GLY A 1 259 ? 29.350 14.762 -14.530 1.00 64.69 259 GLY A O 1
ATOM 2040 N N . SER A 1 260 ? 31.022 14.598 -16.016 1.00 57.38 260 SER A N 1
ATOM 2041 C CA . SER A 1 260 ? 30.227 15.001 -17.161 1.00 57.38 260 SER A CA 1
ATOM 2042 C C . SER A 1 260 ? 29.187 13.911 -17.419 1.00 57.38 260 SER A C 1
ATOM 2044 O O . SER A 1 260 ? 29.498 12.731 -17.613 1.00 57.38 260 SER A O 1
ATOM 2046 N N . ARG A 1 261 ? 27.906 14.304 -17.424 1.00 52.44 261 ARG A N 1
ATOM 2047 C CA . ARG A 1 261 ? 26.951 13.568 -18.252 1.00 52.44 261 ARG A CA 1
ATOM 2048 C C . ARG A 1 261 ? 27.555 13.667 -19.641 1.00 52.44 261 ARG A C 1
ATOM 2050 O O . ARG A 1 261 ? 27.731 14.790 -20.114 1.00 52.44 261 ARG A O 1
ATOM 2057 N N . VAL A 1 262 ? 27.948 12.556 -20.248 1.00 47.50 262 VAL A N 1
ATOM 2058 C CA . VAL A 1 262 ? 28.441 12.592 -21.624 1.00 47.50 262 VAL A CA 1
ATOM 2059 C C . VAL A 1 262 ? 27.236 12.882 -22.518 1.00 47.50 262 VAL A C 1
ATOM 2061 O O . VAL A 1 262 ? 26.586 11.994 -23.040 1.00 47.50 262 VAL A O 1
ATOM 2064 N N . ILE A 1 263 ? 26.890 14.166 -22.583 1.00 48.22 263 ILE A N 1
ATOM 2065 C CA . ILE A 1 263 ? 25.934 14.813 -23.486 1.00 48.22 263 ILE A CA 1
ATOM 2066 C C . ILE A 1 263 ? 26.768 15.706 -24.419 1.00 48.22 263 ILE A C 1
ATOM 2068 O O . ILE A 1 263 ? 26.422 16.851 -24.689 1.00 48.22 263 ILE A O 1
ATOM 2072 N N . LEU A 1 264 ? 27.948 15.229 -24.815 1.00 39.56 264 LEU A N 1
ATOM 2073 C CA . LEU A 1 264 ? 28.801 15.911 -25.776 1.00 39.56 264 LEU A CA 1
ATOM 2074 C C . LEU A 1 264 ? 28.774 15.081 -27.049 1.00 39.56 264 LEU A C 1
ATOM 2076 O O . LEU A 1 264 ? 29.400 14.030 -27.124 1.00 39.56 264 LEU A O 1
ATOM 2080 N N . ASP A 1 265 ? 27.958 15.581 -27.970 1.00 39.06 265 ASP A N 1
ATOM 2081 C CA . ASP A 1 265 ? 27.919 15.294 -29.395 1.00 39.06 265 ASP A CA 1
ATOM 2082 C C . ASP A 1 265 ? 27.752 13.811 -29.790 1.00 39.06 265 ASP A C 1
ATOM 2084 O O . ASP A 1 265 ? 28.684 13.023 -29.918 1.00 39.06 265 ASP A O 1
ATOM 2088 N N . ASP A 1 266 ? 26.486 13.486 -30.057 1.00 42.88 266 ASP A N 1
ATOM 2089 C CA . ASP A 1 266 ? 26.013 12.518 -31.056 1.00 42.88 266 ASP A CA 1
ATOM 2090 C C . ASP A 1 266 ? 26.012 11.008 -30.753 1.00 42.88 266 ASP A C 1
ATOM 2092 O O . ASP A 1 266 ? 25.376 10.290 -31.515 1.00 42.88 266 ASP A O 1
ATOM 2096 N N . TRP A 1 267 ? 26.610 10.477 -29.671 1.00 43.03 267 TRP A N 1
ATOM 2097 C CA . TRP A 1 267 ? 26.631 8.998 -29.504 1.00 43.03 267 TRP A CA 1
ATOM 2098 C C . TRP A 1 267 ? 26.813 8.424 -28.079 1.00 43.03 267 TRP A C 1
ATOM 2100 O O . TRP A 1 267 ? 27.492 7.417 -27.913 1.00 43.03 267 TRP A O 1
ATOM 2110 N N . VAL A 1 268 ? 26.250 9.012 -27.011 1.00 47.50 268 VAL A N 1
ATOM 2111 C CA . VAL A 1 268 ? 26.293 8.372 -25.661 1.00 47.50 268 VAL A CA 1
ATOM 2112 C C . VAL A 1 268 ? 24.997 8.558 -24.861 1.00 47.50 268 VAL A C 1
ATOM 2114 O O . VAL A 1 268 ? 24.984 8.809 -23.658 1.00 47.50 268 VAL A O 1
ATOM 2117 N N . ILE A 1 269 ? 23.866 8.405 -25.537 1.00 52.81 269 ILE A N 1
ATOM 2118 C CA . ILE A 1 269 ? 22.705 7.783 -24.910 1.00 52.81 269 ILE A CA 1
ATOM 2119 C C . ILE A 1 269 ? 22.696 6.370 -25.482 1.00 52.81 269 ILE A C 1
ATOM 2121 O O . ILE A 1 269 ? 22.597 6.232 -26.696 1.00 52.81 269 ILE A O 1
ATOM 2125 N N . LEU A 1 270 ? 22.854 5.342 -24.644 1.00 56.00 270 LEU A N 1
ATOM 2126 C CA . LEU A 1 270 ? 22.696 3.950 -25.075 1.00 56.00 270 LEU A CA 1
ATOM 2127 C C . LEU A 1 270 ? 21.211 3.741 -25.399 1.00 56.00 270 LEU A C 1
ATOM 2129 O O . LEU A 1 270 ? 20.415 3.374 -24.531 1.00 56.00 270 LEU A O 1
ATOM 2133 N N . ASP A 1 271 ? 20.847 4.092 -26.631 1.00 70.50 271 ASP A N 1
ATOM 2134 C CA . ASP A 1 271 ? 19.511 3.971 -27.214 1.00 70.50 271 ASP A CA 1
ATOM 2135 C C . ASP A 1 271 ? 19.411 2.726 -28.109 1.00 70.50 271 ASP A C 1
ATOM 2137 O O . ASP A 1 271 ? 18.561 2.642 -28.993 1.00 70.50 271 ASP A O 1
ATOM 2141 N N . ASP A 1 272 ? 20.271 1.733 -27.852 1.00 80.81 272 ASP A N 1
ATOM 2142 C CA . ASP A 1 272 ? 20.363 0.461 -28.575 1.00 80.81 272 ASP A CA 1
ATOM 2143 C C . ASP A 1 272 ? 18.997 -0.232 -28.687 1.00 80.81 272 ASP A C 1
ATOM 2145 O O . ASP A 1 272 ? 18.695 -0.870 -29.693 1.00 80.81 272 ASP A O 1
ATOM 2149 N N . PHE A 1 273 ? 18.140 -0.081 -27.666 1.00 85.00 273 PHE A N 1
ATOM 2150 C CA . PHE A 1 273 ? 16.768 -0.587 -27.696 1.00 85.00 273 PHE A CA 1
ATOM 2151 C C . PHE A 1 273 ? 15.958 0.060 -28.817 1.00 85.00 273 PHE A C 1
ATOM 2153 O O . PHE A 1 273 ? 15.356 -0.647 -29.622 1.00 85.00 273 PHE A O 1
ATOM 2160 N N . ARG A 1 274 ? 15.943 1.396 -28.900 1.00 86.06 274 ARG A N 1
ATOM 2161 C CA . ARG A 1 274 ? 15.188 2.083 -29.950 1.00 86.06 274 ARG A CA 1
ATOM 2162 C C . ARG A 1 274 ? 15.811 1.869 -31.310 1.00 86.06 274 ARG A C 1
ATOM 2164 O O . ARG A 1 274 ? 15.059 1.665 -32.252 1.00 86.06 274 ARG A O 1
ATOM 2171 N N . GLU A 1 275 ? 17.134 1.881 -31.422 1.00 87.06 275 GLU A N 1
ATOM 2172 C CA . GLU A 1 275 ? 17.812 1.610 -32.688 1.00 87.06 275 GLU A CA 1
ATOM 2173 C C . GLU A 1 275 ? 17.463 0.209 -33.208 1.00 87.06 275 GLU A C 1
ATOM 2175 O O . GLU A 1 275 ? 17.052 0.065 -34.360 1.00 87.06 275 GLU A O 1
ATOM 2180 N N . ALA A 1 276 ? 17.517 -0.813 -32.348 1.00 89.06 276 ALA A N 1
ATOM 2181 C CA . ALA A 1 276 ? 17.150 -2.177 -32.710 1.00 89.06 276 ALA A CA 1
ATOM 2182 C C . ALA A 1 276 ? 15.665 -2.303 -33.083 1.00 89.06 276 ALA A C 1
ATOM 2184 O O . ALA A 1 276 ? 15.343 -2.924 -34.097 1.00 89.06 276 ALA A O 1
ATOM 2185 N N . TYR A 1 277 ? 14.754 -1.696 -32.311 1.00 90.31 277 TYR A N 1
ATOM 2186 C CA . TYR A 1 277 ? 13.321 -1.699 -32.631 1.00 90.31 277 TYR A CA 1
ATOM 2187 C C . TYR A 1 277 ? 13.019 -0.940 -33.928 1.00 90.31 277 TYR A C 1
ATOM 2189 O O . TYR A 1 277 ? 12.184 -1.373 -34.723 1.00 90.31 277 TYR A O 1
ATOM 2197 N N . TYR A 1 278 ? 13.725 0.160 -34.180 1.00 91.69 278 TYR A N 1
ATOM 2198 C CA . TYR A 1 278 ? 13.564 0.963 -35.385 1.00 91.69 278 TYR A CA 1
ATOM 2199 C C . TYR A 1 278 ? 14.093 0.237 -36.623 1.00 91.69 278 TYR A C 1
ATOM 2201 O O . TYR A 1 278 ? 13.401 0.183 -37.638 1.00 91.69 278 TYR A O 1
ATOM 2209 N N . TRP A 1 279 ? 15.265 -0.397 -36.526 1.00 93.69 279 TRP A N 1
ATOM 2210 C CA . TRP A 1 279 ? 15.798 -1.261 -37.578 1.00 93.69 279 TRP A CA 1
ATOM 2211 C C . TRP A 1 279 ? 14.836 -2.408 -37.885 1.00 93.69 279 TRP A C 1
ATOM 2213 O O . TRP A 1 279 ? 14.494 -2.648 -39.041 1.00 93.69 279 TRP A O 1
ATOM 2223 N N . LEU A 1 280 ? 14.328 -3.080 -36.849 1.00 92.56 280 LEU A N 1
ATOM 2224 C CA . LEU A 1 280 ? 13.380 -4.175 -37.015 1.00 92.56 280 LEU A CA 1
ATOM 2225 C C . LEU A 1 280 ? 12.110 -3.702 -37.733 1.00 92.56 280 LEU A C 1
ATOM 2227 O O . LEU A 1 280 ? 11.647 -4.368 -38.655 1.00 92.56 280 LEU A O 1
ATOM 2231 N N . SER A 1 281 ? 11.602 -2.521 -37.378 1.00 91.12 281 SER A N 1
ATOM 2232 C CA . SER A 1 281 ? 10.428 -1.920 -38.012 1.00 91.12 281 SER A CA 1
ATOM 2233 C C . SER A 1 281 ? 10.645 -1.519 -39.474 1.00 91.12 281 SER A C 1
ATOM 2235 O O . SER A 1 281 ? 9.672 -1.498 -40.222 1.00 91.12 281 SER A O 1
ATOM 2237 N N . GLN A 1 282 ? 11.860 -1.148 -39.885 1.00 94.38 282 GLN A N 1
ATOM 2238 C CA . GLN A 1 282 ? 12.132 -0.690 -41.255 1.00 94.38 282 GLN A CA 1
ATOM 2239 C C . GLN A 1 282 ? 12.622 -1.795 -42.190 1.00 94.38 282 GLN A C 1
ATOM 2241 O O . GLN A 1 282 ? 12.441 -1.700 -43.404 1.00 94.38 282 GLN A O 1
ATOM 2246 N N . ASN A 1 283 ? 13.261 -2.830 -41.645 1.00 95.56 283 ASN A N 1
ATOM 2247 C CA . ASN A 1 283 ? 13.981 -3.836 -42.422 1.00 95.56 283 ASN A CA 1
ATOM 2248 C C . ASN A 1 283 ? 13.296 -5.209 -42.448 1.00 95.56 283 ASN A C 1
ATOM 2250 O O . ASN A 1 283 ? 13.807 -6.119 -43.104 1.00 95.56 283 ASN A O 1
ATOM 2254 N N . THR A 1 284 ? 12.159 -5.380 -41.766 1.00 93.88 284 THR A N 1
ATOM 2255 C CA . THR A 1 284 ? 11.387 -6.632 -41.782 1.00 93.88 284 THR A CA 1
ATOM 2256 C C . THR A 1 284 ? 10.021 -6.464 -42.439 1.00 93.88 284 THR A C 1
ATOM 2258 O O . THR A 1 284 ? 9.531 -5.353 -42.614 1.00 93.88 284 THR A O 1
ATOM 2261 N N . ALA A 1 285 ? 9.437 -7.579 -42.882 1.00 94.19 285 ALA A N 1
ATOM 2262 C CA . ALA A 1 285 ? 8.096 -7.590 -43.456 1.00 94.19 285 ALA A CA 1
ATOM 2263 C C . ALA A 1 285 ? 7.029 -7.359 -42.372 1.00 94.19 285 ALA A C 1
ATOM 2265 O O . ALA A 1 285 ? 7.219 -7.764 -41.226 1.00 94.19 285 ALA A O 1
ATOM 2266 N N . ASP A 1 286 ? 5.879 -6.793 -42.751 1.00 90.69 286 ASP A N 1
ATOM 2267 C CA . ASP A 1 286 ? 4.776 -6.484 -41.824 1.00 90.69 286 ASP A CA 1
ATOM 2268 C C . ASP A 1 286 ? 4.212 -7.722 -41.090 1.00 90.69 286 ASP A C 1
ATOM 2270 O O . ASP A 1 286 ? 3.592 -7.599 -40.035 1.00 90.69 286 ASP A O 1
ATOM 2274 N N . ASP A 1 287 ? 4.410 -8.928 -41.635 1.00 93.75 287 ASP A N 1
ATOM 2275 C CA . ASP A 1 287 ? 3.970 -10.206 -41.064 1.00 93.75 287 ASP A CA 1
ATOM 2276 C C . ASP A 1 287 ? 5.089 -10.988 -40.348 1.00 93.75 287 ASP A C 1
ATOM 2278 O O . ASP A 1 287 ? 4.887 -12.137 -39.927 1.00 93.75 287 ASP A O 1
ATOM 2282 N N . ALA A 1 288 ? 6.264 -10.374 -40.178 1.00 92.38 288 ALA A N 1
ATOM 2283 C CA . ALA A 1 288 ? 7.389 -10.980 -39.485 1.00 92.38 288 ALA A CA 1
ATOM 2284 C C . ALA A 1 288 ? 7.043 -11.272 -38.015 1.00 92.38 288 ALA A C 1
ATOM 2286 O O . ALA A 1 288 ? 6.497 -10.446 -37.285 1.00 92.38 288 ALA A O 1
ATOM 2287 N N . ARG A 1 289 ? 7.383 -12.482 -37.556 1.00 92.94 289 ARG A N 1
ATOM 2288 C CA . ARG A 1 289 ? 7.145 -12.923 -36.175 1.00 92.94 289 ARG A CA 1
ATOM 2289 C C . ARG A 1 289 ? 8.446 -12.918 -35.398 1.00 92.94 289 ARG A C 1
ATOM 2291 O O . ARG A 1 289 ? 9.371 -13.657 -35.728 1.00 92.94 289 ARG A O 1
ATOM 2298 N N . VAL A 1 290 ? 8.478 -12.129 -34.335 1.00 92.38 290 VAL A N 1
ATOM 2299 C CA . VAL A 1 290 ? 9.639 -11.975 -33.460 1.00 92.38 290 VAL A CA 1
ATOM 2300 C C . VAL A 1 290 ? 9.381 -12.761 -32.179 1.00 92.38 290 VAL A C 1
ATOM 2302 O O . VAL A 1 290 ? 8.333 -12.616 -31.554 1.00 92.38 290 VAL A O 1
ATOM 2305 N N . MET A 1 291 ? 10.321 -13.626 -31.801 1.00 94.38 291 MET A N 1
ATOM 2306 C CA . MET A 1 291 ? 10.290 -14.332 -30.521 1.00 94.38 291 MET A CA 1
ATOM 2307 C C . MET A 1 291 ? 11.260 -13.642 -29.567 1.00 94.38 291 MET A C 1
ATOM 2309 O O . MET A 1 291 ? 12.464 -13.623 -29.810 1.00 94.38 291 MET A O 1
ATOM 2313 N N . SER A 1 292 ? 10.730 -13.101 -28.478 1.00 92.56 292 SER A N 1
ATOM 2314 C CA . SER A 1 292 ? 11.493 -12.475 -27.404 1.00 92.56 292 SER A CA 1
ATOM 2315 C C . SER A 1 292 ? 11.062 -13.044 -26.055 1.00 92.56 292 SER A C 1
ATOM 2317 O O . SER A 1 292 ? 10.081 -13.787 -25.939 1.00 92.56 292 SER A O 1
ATOM 2319 N N . TRP A 1 293 ? 11.833 -12.732 -25.018 1.00 92.31 293 TRP A N 1
ATOM 2320 C CA . TRP A 1 293 ? 11.414 -13.019 -23.654 1.00 92.31 293 TRP A CA 1
ATOM 2321 C C . TRP A 1 293 ? 10.193 -12.170 -23.275 1.00 92.31 293 TRP A C 1
ATOM 2323 O O . TRP A 1 293 ? 10.014 -11.067 -23.791 1.00 92.31 293 TRP A O 1
ATOM 2333 N N . TRP A 1 294 ? 9.359 -12.674 -22.362 1.00 89.69 294 TRP A N 1
ATOM 2334 C CA . TRP A 1 294 ? 8.055 -12.073 -22.055 1.00 89.69 294 TRP A CA 1
ATOM 2335 C C . TRP A 1 294 ? 8.141 -10.634 -21.520 1.00 89.69 294 TRP A C 1
ATOM 2337 O O . TRP A 1 294 ? 7.204 -9.867 -21.732 1.00 89.69 294 TRP A O 1
ATOM 2347 N N . ASP A 1 295 ? 9.264 -10.252 -20.901 1.00 86.94 295 ASP A N 1
ATOM 2348 C CA . ASP A 1 295 ? 9.517 -8.885 -20.416 1.00 86.94 295 ASP A CA 1
ATOM 2349 C C . ASP A 1 295 ? 9.508 -7.839 -21.547 1.00 86.94 295 ASP A C 1
ATOM 2351 O O . ASP A 1 295 ? 9.070 -6.707 -21.343 1.00 86.94 295 ASP A O 1
ATOM 2355 N N . TYR A 1 296 ? 9.943 -8.221 -22.752 1.00 88.00 296 TYR A N 1
ATOM 2356 C CA . TYR A 1 296 ? 10.045 -7.332 -23.915 1.00 88.00 296 TYR A CA 1
ATOM 2357 C C . TYR A 1 296 ? 8.816 -7.391 -24.828 1.00 88.00 296 TYR A C 1
ATOM 2359 O O . TYR A 1 296 ? 8.789 -6.725 -25.851 1.00 88.00 296 TYR A O 1
ATOM 2367 N N . GLY A 1 297 ? 7.794 -8.187 -24.496 1.00 89.19 297 GLY A N 1
ATOM 2368 C CA . GLY A 1 297 ? 6.652 -8.408 -25.391 1.00 89.19 297 GLY A CA 1
ATOM 2369 C C . GLY A 1 297 ? 5.746 -7.187 -25.600 1.00 89.19 297 GLY A C 1
ATOM 2370 O O . GLY A 1 297 ? 4.985 -7.163 -26.562 1.00 89.19 297 GLY A O 1
ATOM 2371 N N . TYR A 1 298 ? 5.797 -6.203 -24.695 1.00 87.69 298 TYR A N 1
ATOM 2372 C CA . TYR A 1 298 ? 5.016 -4.961 -24.782 1.00 87.69 298 TYR A CA 1
ATOM 2373 C C . TYR A 1 298 ? 5.806 -3.755 -25.297 1.00 87.69 298 TYR A C 1
ATOM 2375 O O . TYR A 1 298 ? 5.175 -2.748 -25.621 1.00 87.69 298 TYR A O 1
ATOM 2383 N N . GLN A 1 299 ? 7.142 -3.819 -25.265 1.00 83.44 299 GLN A N 1
ATOM 2384 C CA . GLN A 1 299 ? 8.004 -2.738 -25.750 1.00 83.44 299 GLN A CA 1
ATOM 2385 C C . GLN A 1 299 ? 7.952 -2.668 -27.273 1.00 83.44 299 GLN A C 1
ATOM 2387 O O . GLN A 1 299 ? 7.967 -1.523 -27.774 1.00 83.44 299 GLN A O 1
#

Organism: Ornithodoros moubata (NCBI:txid6938)

Secondary structure (DSSP, 8-state):
-HHHHHHHHHHHHHHHHHHHHHS-TTTHHHHHHHHHHHHHHHHHHHHHHHHHTTSSPPPPHHHHHHH-TTHHHHH-HHHHTSGGGSPPPHHHHHHHHTTHHHHHHHHHHHHHHS--HHHHHHHHHHHHHHHHHHH-GGGHHHHHHHHHHHHHHHHHHHHHHHH--------------------------S---------------S--SS-S---HHHHHHHHHHHHHHHHHHHHHHHHHIIIII---SSSB-PBPTTS-B--SSSS-SB-HHHHHHHHHHHHS-TT------GGGTT-